Protein AF-A0A955BG80-F1 (afdb_monomer_lite)

Foldseek 3Di:
DVVVLVPADPLVNLLLLLLLLDDFAALQVSQVLSQQLLRADPVRHRDGCVVCVVVVVVCDVVQQWAFDPDDPGRTIHGHLQCSLVSPLVCVVVVSSVSSVCVVVVVDDDPPDLQPCQVVLLSVLSVCFSVVNVVSVVVSVVRHDHDDNCHQVHDPVVLLSGDLVSNQVNLLVLLVCCLPPVPPSPVVVLVCLLVSCVSRPDQDPSNLQSSLQSCLSVLPLVSLVSSCVPVPDDLLSVLSNCVSVVVNVSNLVSQVVQQVVVVVPDPDPDDDDPDPDGPDDHVSVVSNVVSVVVVVD

Secondary structure (DSSP, 8-state):
-HHHHTTS-HHHHHHHHHHHHSSPB-HHHHHHHHHHTT---TTSPPP-TTTSHHHHHHHHHTTSEEE---TTT--EEE-HHHHHHHHHHHHHTTHHHHHHHHHHHHS-----TTS-HHHHHHHHHHHHHTT-HHHHHHHHTT--------SS--HHHHTTS-HHHHHHHHHHHHHHHHHH--GGGHHHHHTHHHHHHH-SS--HHHHHHHHHHHHHTT-HHHHHHHHHHTT--HHHHHHHHHHTT-HHHHHHHHHHHHHHHHHSSS------S----S--HHHHHHHHHHHHHHT-

Radius of gyration: 24.53 Å; chains: 1; bounding box: 72×36×62 Å

Structure (mmCIF, N/CA/C/O backbone):
data_AF-A0A955BG80-F1
#
_entry.id   AF-A0A955BG80-F1
#
loop_
_atom_site.group_PDB
_atom_site.id
_atom_site.type_symbol
_atom_site.label_atom_id
_atom_site.label_alt_id
_atom_site.label_comp_id
_atom_site.label_asym_id
_atom_site.label_entity_id
_atom_site.label_seq_id
_atom_site.pdbx_PDB_ins_code
_atom_site.Cartn_x
_atom_site.Cartn_y
_atom_site.Cartn_z
_atom_site.occupancy
_atom_site.B_iso_or_equiv
_atom_site.auth_seq_id
_atom_site.auth_comp_id
_atom_site.auth_asym_id
_atom_site.auth_atom_id
_atom_site.pdbx_PDB_model_num
ATOM 1 N N . MET A 1 1 ? -10.653 -12.716 3.377 1.00 81.38 1 MET A N 1
ATOM 2 C CA . MET A 1 1 ? -10.670 -11.844 4.572 1.00 81.38 1 MET A CA 1
ATOM 3 C C . MET A 1 1 ? -11.560 -10.613 4.380 1.00 81.38 1 MET A C 1
ATOM 5 O O . MET A 1 1 ? -12.547 -10.510 5.091 1.00 81.38 1 MET A O 1
ATOM 9 N N . ILE A 1 2 ? -11.315 -9.744 3.386 1.00 82.00 2 ILE A N 1
ATOM 10 C CA . ILE A 1 2 ? -12.125 -8.524 3.136 1.00 82.00 2 ILE A CA 1
ATOM 11 C C . ILE A 1 2 ? -13.624 -8.825 3.009 1.00 82.00 2 ILE A C 1
ATOM 13 O O . ILE A 1 2 ? -14.423 -8.250 3.732 1.00 82.00 2 ILE A O 1
ATOM 17 N N . GLY A 1 3 ? -14.003 -9.792 2.168 1.00 85.25 3 GLY A N 1
ATOM 18 C CA . GLY A 1 3 ? -15.414 -10.153 1.995 1.00 85.25 3 GLY A CA 1
ATOM 19 C C . GLY A 1 3 ? -16.080 -10.777 3.232 1.00 85.25 3 GLY A C 1
ATOM 20 O O . GLY A 1 3 ? -17.300 -10.863 3.267 1.00 85.25 3 GLY A O 1
ATOM 21 N N . LEU A 1 4 ? -15.312 -11.226 4.235 1.00 89.62 4 LEU A N 1
ATOM 22 C CA . LEU A 1 4 ? -15.854 -11.631 5.541 1.00 89.62 4 LEU A CA 1
ATOM 23 C C . LEU A 1 4 ? -16.027 -10.404 6.440 1.00 89.62 4 LEU A C 1
ATOM 25 O O . LEU A 1 4 ? -17.086 -10.222 7.027 1.00 89.62 4 LEU A O 1
ATOM 29 N N . TYR A 1 5 ? -15.025 -9.524 6.466 1.00 92.06 5 TYR A N 1
ATOM 30 C CA . TYR A 1 5 ? -15.079 -8.242 7.165 1.00 92.06 5 TYR A CA 1
ATOM 31 C C . TYR A 1 5 ? -16.248 -7.353 6.689 1.00 92.06 5 TYR A C 1
ATOM 33 O O . TYR A 1 5 ? -16.975 -6.791 7.503 1.00 92.06 5 TYR A O 1
ATOM 41 N N . GLU A 1 6 ? -16.504 -7.280 5.382 1.00 90.06 6 GLU A N 1
ATOM 42 C CA . GLU A 1 6 ? -17.623 -6.515 4.808 1.00 90.06 6 GLU A CA 1
ATOM 43 C C . GLU A 1 6 ? -19.004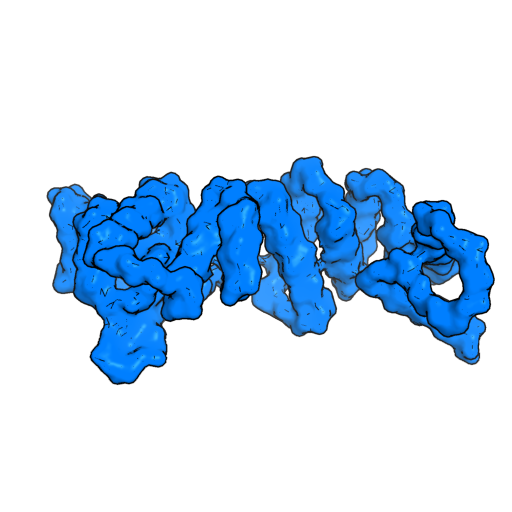 -7.111 5.124 1.00 90.06 6 GLU A C 1
ATOM 45 O O . GLU A 1 6 ? -20.011 -6.419 4.989 1.00 90.06 6 GLU A O 1
ATOM 50 N N . LYS A 1 7 ? -19.065 -8.377 5.554 1.00 93.50 7 LYS A N 1
ATOM 51 C CA . LYS A 1 7 ? -20.302 -9.046 5.989 1.00 93.50 7 LYS A CA 1
ATOM 52 C C . LYS A 1 7 ? -20.550 -8.932 7.490 1.00 93.50 7 LYS A C 1
ATOM 54 O O . LYS A 1 7 ? -21.612 -9.351 7.940 1.00 93.50 7 LYS A O 1
ATOM 59 N N . LEU A 1 8 ? -19.597 -8.395 8.254 1.00 94.25 8 LEU A N 1
ATOM 60 C CA . LEU A 1 8 ? -19.815 -8.125 9.669 1.00 94.25 8 LEU A CA 1
ATOM 61 C C . LEU A 1 8 ? -20.939 -7.112 9.849 1.00 94.25 8 LEU A C 1
ATOM 63 O O . LEU A 1 8 ? -21.092 -6.192 9.035 1.00 94.25 8 LEU A O 1
ATOM 67 N N . ASP A 1 9 ? -21.650 -7.273 10.961 1.00 93.81 9 ASP A N 1
ATOM 68 C CA . ASP A 1 9 ? -22.533 -6.255 11.511 1.00 93.81 9 ASP A CA 1
ATOM 69 C C . ASP A 1 9 ? -21.823 -4.880 11.552 1.00 93.81 9 ASP A C 1
ATOM 71 O O . ASP A 1 9 ? -20.618 -4.835 11.845 1.00 93.81 9 ASP A O 1
ATOM 75 N N . PRO A 1 10 ? -22.512 -3.764 11.236 1.00 94.69 10 PRO A N 1
ATOM 76 C CA . PRO A 1 10 ? -21.898 -2.439 11.198 1.00 94.69 10 PRO A CA 1
ATOM 77 C C . PRO A 1 10 ? -21.166 -2.054 12.486 1.00 94.69 10 PRO A C 1
ATOM 79 O O . PRO A 1 10 ? -20.043 -1.553 12.411 1.00 94.69 10 PRO A O 1
ATOM 82 N N . THR A 1 11 ? -21.738 -2.341 13.658 1.00 95.19 11 THR A N 1
ATOM 83 C CA . THR A 1 11 ? -21.114 -2.008 14.942 1.00 95.19 11 THR A CA 1
ATOM 84 C C . THR A 1 11 ? -19.852 -2.834 15.154 1.00 95.19 11 THR A C 1
ATOM 86 O O . THR A 1 11 ? -18.804 -2.287 15.502 1.00 95.19 11 THR A O 1
ATOM 89 N N . LEU A 1 12 ? -19.897 -4.143 14.888 1.00 96.06 12 LEU A N 1
ATOM 90 C CA . LEU A 1 12 ? -18.706 -4.989 15.008 1.00 96.06 12 LEU A CA 1
ATOM 91 C C . LEU A 1 12 ? -17.618 -4.586 14.002 1.00 96.06 12 LEU A C 1
ATOM 93 O O . LEU A 1 12 ? -16.429 -4.634 14.320 1.00 96.06 12 LEU A O 1
ATOM 97 N N . ARG A 1 13 ? -18.002 -4.134 12.807 1.00 96.75 13 ARG A N 1
ATOM 98 C CA . ARG A 1 13 ? -17.067 -3.597 11.813 1.00 96.75 13 ARG A CA 1
ATOM 99 C C . ARG A 1 13 ? -16.346 -2.356 12.331 1.00 96.75 13 ARG A C 1
ATOM 101 O O . ARG A 1 13 ? -15.126 -2.283 12.205 1.00 96.75 13 ARG A O 1
ATOM 108 N N . GLU A 1 14 ? -17.061 -1.417 12.946 1.00 97.44 14 GLU A N 1
ATOM 109 C CA . GLU A 1 14 ? -16.451 -0.245 13.588 1.00 97.44 14 GLU A CA 1
ATOM 110 C C . GLU A 1 14 ? -15.557 -0.639 14.774 1.00 97.44 14 GLU A C 1
ATOM 112 O O . GLU A 1 14 ? -14.484 -0.071 14.952 1.00 97.44 14 GLU A O 1
ATOM 117 N N . VAL A 1 15 ? -15.910 -1.672 15.543 1.00 97.25 15 VAL A N 1
ATOM 118 C CA . VAL A 1 15 ? -15.026 -2.211 16.596 1.00 97.25 15 VAL A CA 1
ATOM 119 C C . VAL A 1 15 ? -13.720 -2.767 16.008 1.00 97.25 15 VAL A C 1
ATOM 121 O O . VAL A 1 15 ? -12.644 -2.518 16.553 1.00 97.25 15 VAL A O 1
ATOM 124 N N . VAL A 1 16 ? -13.775 -3.476 14.875 1.00 97.12 16 VAL A N 1
ATOM 125 C CA . VAL A 1 16 ? -12.570 -3.938 14.156 1.00 97.12 16 VAL A CA 1
ATOM 126 C C . VAL A 1 16 ? -11.746 -2.754 13.638 1.00 97.12 16 VAL A C 1
ATOM 128 O O . VAL A 1 16 ? -10.519 -2.783 13.702 1.00 97.12 16 VAL A O 1
ATOM 131 N N . GLN A 1 17 ? -12.399 -1.689 13.170 1.00 97.31 17 GLN A N 1
ATOM 132 C CA . GLN A 1 17 ? -11.737 -0.442 12.778 1.00 97.31 17 GLN A CA 1
ATOM 133 C C . GLN A 1 17 ? -11.023 0.226 13.961 1.00 97.31 17 GLN A C 1
ATOM 135 O O . GLN A 1 17 ? -9.875 0.639 13.817 1.00 97.31 17 GLN A O 1
ATOM 140 N N . VAL A 1 18 ? -11.639 0.263 15.148 1.00 97.31 18 VAL A N 1
ATOM 141 C CA . VAL A 1 18 ? -10.987 0.737 16.383 1.00 97.31 18 VAL A CA 1
ATOM 142 C C . VAL A 1 18 ? -9.757 -0.117 16.700 1.00 97.31 18 VAL A C 1
ATOM 144 O O . VAL A 1 18 ? -8.688 0.437 16.951 1.00 97.31 18 VAL A O 1
ATOM 147 N N . ALA A 1 19 ? -9.868 -1.447 16.602 1.00 95.50 19 ALA A N 1
ATOM 148 C CA . ALA A 1 19 ? -8.751 -2.374 16.820 1.00 95.50 19 ALA A CA 1
ATOM 149 C C . ALA A 1 19 ? -7.611 -2.218 15.799 1.00 95.50 19 ALA A C 1
ATOM 151 O O . ALA A 1 19 ? -6.482 -2.617 16.073 1.00 95.50 19 ALA A O 1
ATOM 152 N N . ALA A 1 20 ? -7.892 -1.674 14.612 1.00 94.00 20 ALA A N 1
ATOM 153 C CA . ALA A 1 20 ? -6.878 -1.376 13.606 1.00 94.00 20 ALA A CA 1
ATOM 154 C C . ALA A 1 20 ? -6.113 -0.072 13.891 1.00 94.00 20 ALA A C 1
ATOM 156 O O . ALA A 1 20 ? -4.987 0.087 13.419 1.00 94.00 20 ALA A O 1
ATOM 157 N N . VAL A 1 21 ? -6.719 0.851 14.647 1.00 94.00 21 VAL A N 1
ATOM 158 C CA . VAL A 1 21 ? -6.156 2.168 14.991 1.00 94.00 21 VAL A CA 1
ATOM 159 C C . VAL A 1 21 ? -5.419 2.146 16.334 1.00 94.00 21 VAL A C 1
ATOM 161 O O . VAL A 1 21 ? -4.449 2.883 16.507 1.00 94.00 21 VAL A O 1
ATOM 164 N N . SER A 1 22 ? -5.874 1.344 17.298 1.00 90.75 22 SER A N 1
ATOM 165 C CA . SER A 1 22 ? -5.296 1.288 18.644 1.00 90.75 22 SER A CA 1
ATOM 166 C C . SER A 1 22 ? -4.127 0.306 18.768 1.00 90.75 22 SER A C 1
ATOM 168 O O . SER A 1 22 ? -3.960 -0.595 17.949 1.00 90.75 22 SER A O 1
ATOM 170 N N . ASP A 1 23 ? -3.381 0.420 19.872 1.00 87.44 23 ASP A N 1
ATOM 171 C CA . ASP A 1 23 ? -2.536 -0.674 20.367 1.00 87.44 23 ASP A CA 1
ATOM 172 C C . ASP A 1 23 ? -3.400 -1.934 20.605 1.00 87.44 23 ASP A C 1
ATOM 174 O O . ASP A 1 23 ? -4.620 -1.816 20.775 1.00 87.44 23 ASP A O 1
ATOM 178 N N . PRO A 1 24 ? -2.810 -3.140 20.685 1.00 89.44 24 PRO A N 1
ATOM 179 C CA . PRO A 1 24 ? -3.555 -4.337 21.060 1.00 89.44 24 PRO A CA 1
ATOM 180 C C . PRO A 1 24 ? -4.213 -4.198 22.442 1.00 89.44 24 PRO A C 1
ATOM 182 O O . PRO A 1 24 ? -3.540 -3.922 23.441 1.00 89.44 24 PRO A O 1
ATOM 185 N N . LEU A 1 25 ? -5.523 -4.443 22.523 1.00 89.44 25 LEU A N 1
ATOM 186 C CA . LEU A 1 25 ? -6.335 -4.236 23.730 1.00 89.44 25 LEU A CA 1
ATOM 187 C C . LEU A 1 25 ? -7.045 -5.513 24.170 1.00 89.44 25 LEU A C 1
ATOM 189 O O . LEU A 1 25 ? -7.368 -6.378 23.362 1.00 89.44 25 LEU A O 1
ATOM 193 N N . SER A 1 26 ? -7.359 -5.631 25.462 1.00 90.94 26 SER A N 1
ATOM 194 C CA . SER A 1 26 ? -8.267 -6.691 25.909 1.00 90.94 26 SER A CA 1
ATOM 195 C C . SER A 1 26 ? -9.639 -6.534 25.237 1.00 90.94 26 SER A C 1
ATOM 197 O O . SER A 1 26 ? -10.045 -5.422 24.895 1.00 90.94 26 SER A O 1
ATOM 199 N N . ARG A 1 27 ? -10.405 -7.627 25.104 1.00 91.44 27 ARG A N 1
ATOM 200 C CA . ARG A 1 27 ? -11.766 -7.588 24.526 1.00 91.44 27 ARG A CA 1
ATOM 201 C C . ARG A 1 27 ? -12.644 -6.501 25.158 1.00 91.44 27 ARG A C 1
ATOM 203 O O . ARG A 1 27 ? -13.376 -5.799 24.471 1.00 91.44 27 ARG A O 1
ATOM 210 N N . ARG A 1 28 ? -12.554 -6.348 26.482 1.00 91.44 28 ARG A N 1
ATOM 211 C CA . ARG A 1 28 ? -13.332 -5.361 27.238 1.00 91.44 28 ARG A CA 1
ATOM 212 C C . ARG A 1 28 ? -12.867 -3.933 26.961 1.00 91.44 28 ARG A C 1
ATOM 214 O O . ARG A 1 28 ? -13.710 -3.057 26.789 1.00 91.44 28 ARG A O 1
ATOM 221 N N . ASP A 1 29 ? -11.557 -3.706 26.936 1.00 92.25 29 ASP A N 1
ATOM 222 C CA . ASP A 1 29 ? -10.997 -2.369 26.723 1.00 92.25 29 ASP A CA 1
ATOM 223 C C . ASP A 1 29 ? -11.200 -1.896 25.284 1.00 92.25 29 ASP A C 1
ATOM 225 O O . ASP A 1 29 ? -11.468 -0.719 25.072 1.00 92.25 29 ASP A O 1
ATOM 229 N N . LEU A 1 30 ? -11.171 -2.814 24.313 1.00 94.12 30 LEU A N 1
ATOM 230 C CA . LEU A 1 30 ? -11.479 -2.519 22.917 1.00 94.12 30 LEU A CA 1
ATOM 231 C C . LEU A 1 30 ? -12.908 -1.976 22.757 1.00 94.12 30 LEU A C 1
ATOM 233 O O . LEU A 1 30 ? -13.109 -0.917 22.170 1.00 94.12 30 LEU A O 1
ATOM 237 N N . PHE A 1 31 ? -13.899 -2.661 23.331 1.00 95.62 31 PHE A N 1
ATOM 238 C CA . PHE A 1 31 ? -15.297 -2.213 23.288 1.00 95.62 31 PHE A CA 1
ATOM 239 C C . PHE A 1 31 ? -15.520 -0.915 24.065 1.00 95.62 31 PHE A C 1
ATOM 241 O O . PHE A 1 31 ? -16.284 -0.051 23.636 1.00 95.62 31 PHE A O 1
ATOM 248 N N . LYS A 1 32 ? -14.829 -0.756 25.200 1.00 94.81 32 LYS A N 1
ATOM 249 C CA . LYS A 1 32 ? -14.858 0.490 25.964 1.00 94.81 32 LYS A CA 1
ATOM 250 C C . LYS A 1 32 ? -14.337 1.658 25.120 1.00 94.81 32 LYS A C 1
ATOM 252 O O . LYS A 1 32 ? -15.034 2.662 25.015 1.00 94.81 32 LYS A O 1
ATOM 257 N N . LEU A 1 33 ? -13.169 1.501 24.494 1.00 95.00 33 LEU A N 1
ATOM 258 C CA . LEU A 1 33 ? -12.574 2.516 23.625 1.00 95.00 33 LEU A CA 1
ATOM 259 C C . LEU A 1 33 ? -13.473 2.821 22.422 1.00 95.00 33 LEU A C 1
ATOM 261 O O . LEU A 1 33 ? -13.661 3.986 22.090 1.00 95.00 33 LEU A O 1
ATOM 265 N N . ALA A 1 34 ? -14.084 1.802 21.811 1.00 96.62 34 ALA A N 1
ATOM 266 C CA . ALA A 1 34 ? -15.036 1.993 20.719 1.00 96.62 34 ALA A CA 1
ATOM 267 C C . ALA A 1 34 ? -16.214 2.887 21.146 1.00 96.62 34 ALA A C 1
ATOM 269 O O . ALA A 1 34 ? -16.513 3.881 20.484 1.00 96.62 34 ALA A O 1
ATOM 270 N N . GLY A 1 35 ? -16.829 2.602 22.298 1.00 96.31 35 GLY A N 1
ATOM 271 C CA . GLY A 1 35 ? -17.914 3.424 22.841 1.00 96.31 35 GLY A CA 1
ATOM 272 C C . GLY A 1 35 ? -17.480 4.820 23.316 1.00 96.31 35 GLY A C 1
ATOM 273 O O . GLY A 1 35 ? -18.309 5.727 23.386 1.00 96.31 35 GLY A O 1
ATOM 274 N N . GLU A 1 36 ? -16.208 5.021 23.667 1.00 95.25 36 GLU A N 1
ATOM 275 C CA . GLU A 1 36 ? -15.624 6.344 23.954 1.00 95.25 36 GLU A CA 1
ATOM 276 C C . GLU A 1 36 ? -15.346 7.136 22.665 1.00 95.25 36 GLU A C 1
ATOM 278 O O . GLU A 1 36 ? -15.519 8.351 22.647 1.00 95.25 36 GLU A O 1
ATOM 283 N N . ALA A 1 37 ? -15.012 6.453 21.568 1.00 95.25 37 ALA A N 1
ATOM 284 C CA . ALA A 1 37 ? -14.816 7.035 20.239 1.00 95.25 37 ALA A CA 1
ATOM 285 C C . ALA A 1 37 ? -16.129 7.273 19.457 1.00 95.25 37 ALA A C 1
ATOM 287 O O . ALA A 1 37 ? -16.095 7.708 18.302 1.00 95.25 37 ALA A O 1
ATOM 288 N N . GLY A 1 38 ? -17.285 7.009 20.075 1.00 94.88 38 GLY A N 1
ATOM 289 C CA . GLY A 1 38 ? -18.610 7.287 19.513 1.00 94.88 38 GLY A CA 1
ATOM 290 C C . GLY A 1 38 ? -19.230 6.158 18.685 1.00 94.88 38 GLY A C 1
ATOM 291 O O . GLY A 1 38 ? -20.273 6.381 18.075 1.00 94.88 38 GLY A O 1
ATOM 292 N N . VAL A 1 39 ? -18.636 4.959 18.671 1.00 96.25 39 VAL A N 1
ATOM 293 C CA . VAL A 1 39 ? -19.276 3.768 18.085 1.00 96.25 39 VAL A CA 1
ATOM 294 C C . VAL A 1 39 ? -20.555 3.464 18.861 1.00 96.25 39 VAL A C 1
ATOM 296 O O . VAL A 1 39 ? -20.555 3.476 20.097 1.00 96.25 39 VAL A O 1
ATOM 299 N N . SER A 1 40 ? -21.638 3.197 18.134 1.00 93.69 40 SER A N 1
ATOM 300 C CA . SER A 1 40 ? -22.974 2.967 18.692 1.00 93.69 40 SER A CA 1
ATOM 301 C C . SER A 1 40 ? -23.641 1.763 18.021 1.00 93.69 40 SER A C 1
ATOM 303 O O . SER A 1 40 ? -23.365 1.457 16.861 1.00 93.69 40 SER A O 1
ATOM 305 N N . GLN A 1 41 ? -24.506 1.073 18.758 1.00 90.88 41 GLN A N 1
ATOM 306 C CA . GLN A 1 41 ? -25.421 0.060 18.228 1.00 90.88 41 GLN A CA 1
ATOM 307 C C . GLN A 1 41 ? -26.616 0.729 17.523 1.00 90.88 41 GLN A C 1
ATOM 309 O O . GLN A 1 41 ? -26.814 1.941 17.648 1.00 90.88 41 GLN A O 1
ATOM 314 N N . GLU A 1 42 ? -27.422 -0.042 16.782 1.00 86.50 42 GLU A N 1
ATOM 315 C CA . GLU A 1 42 ? -28.612 0.479 16.078 1.00 86.50 42 GLU A CA 1
ATOM 316 C C . GLU A 1 42 ? -29.618 1.166 17.019 1.00 86.50 42 GLU A C 1
ATOM 318 O O . GLU A 1 42 ? -30.314 2.100 16.624 1.00 86.50 42 GLU A O 1
ATOM 323 N N . ASP A 1 43 ? -29.668 0.738 18.280 1.00 86.38 43 ASP A N 1
ATOM 324 C CA . ASP A 1 43 ? -30.501 1.319 19.336 1.00 86.38 43 ASP A CA 1
ATOM 325 C C . ASP A 1 43 ? -29.887 2.575 19.994 1.00 86.38 43 ASP A C 1
ATOM 327 O O . ASP A 1 43 ? -30.467 3.147 20.920 1.00 86.38 43 ASP A O 1
ATOM 331 N N . GLY A 1 44 ? -28.720 3.021 19.520 1.00 88.06 44 GLY A N 1
ATOM 332 C CA . GLY A 1 44 ? -27.980 4.169 20.040 1.00 88.06 44 GLY A CA 1
ATOM 333 C C . GLY A 1 44 ? -27.198 3.890 21.326 1.00 88.06 44 GLY A C 1
ATOM 334 O O . GLY A 1 44 ? -26.590 4.811 21.879 1.00 88.06 44 GLY A O 1
ATOM 335 N N . LEU A 1 45 ? -27.191 2.651 21.829 1.00 90.69 45 LEU A N 1
ATOM 336 C CA . LEU A 1 45 ? -26.400 2.282 22.998 1.00 90.69 45 LEU A CA 1
ATOM 337 C C . LEU A 1 45 ? -24.927 2.084 22.637 1.00 90.69 45 LEU A C 1
ATOM 339 O O . LEU A 1 45 ? -24.552 1.778 21.505 1.00 90.69 45 LEU A O 1
ATOM 343 N N . LYS A 1 46 ? -24.060 2.247 23.640 1.00 91.88 46 LYS A N 1
ATOM 344 C CA . LYS A 1 46 ? -22.636 1.934 23.490 1.00 91.88 46 LYS A CA 1
ATOM 345 C C . LYS A 1 46 ? -22.449 0.426 23.315 1.00 91.88 46 LYS A C 1
ATOM 347 O O . LYS A 1 46 ? -23.059 -0.330 24.078 1.00 91.88 46 LYS A O 1
ATOM 352 N N . PRO A 1 47 ? -21.547 -0.011 22.421 1.00 92.81 47 PRO A N 1
ATOM 353 C CA . PRO A 1 47 ? -21.268 -1.423 22.229 1.00 92.81 47 PRO A CA 1
ATOM 354 C C . PRO A 1 47 ? -20.728 -2.036 23.524 1.00 92.81 47 PRO A C 1
ATOM 356 O O . PRO A 1 47 ? -19.914 -1.439 24.238 1.00 92.81 47 PRO A O 1
ATOM 359 N N . GLN A 1 48 ? -21.168 -3.254 23.834 1.00 91.50 48 GLN A N 1
ATOM 360 C CA . GLN A 1 48 ? -20.712 -3.991 25.007 1.00 91.50 48 GLN A CA 1
ATOM 361 C C . GLN A 1 48 ? -20.292 -5.393 24.604 1.00 91.50 48 GLN A C 1
ATOM 363 O O . GLN A 1 48 ? -21.110 -6.177 24.141 1.00 91.50 48 GLN A O 1
ATOM 368 N N . TYR A 1 49 ? -19.052 -5.766 24.933 1.00 90.19 49 TYR A N 1
ATOM 369 C CA . TYR A 1 49 ? -18.521 -7.097 24.626 1.00 90.19 49 TYR A CA 1
ATOM 370 C C . TYR A 1 49 ? -19.442 -8.247 25.075 1.00 90.19 49 TYR A C 1
ATOM 372 O O . TYR A 1 49 ? -19.510 -9.280 24.423 1.00 90.19 49 TYR A O 1
ATOM 380 N N . LYS A 1 50 ? -20.172 -8.082 26.188 1.00 90.56 50 LYS A N 1
ATOM 381 C CA . LYS A 1 50 ? -21.102 -9.106 26.682 1.00 90.56 50 LYS A CA 1
ATOM 382 C C . LYS A 1 50 ? -22.233 -9.407 25.688 1.00 90.56 50 LYS A C 1
ATOM 384 O O . LYS A 1 50 ? -22.663 -10.554 25.629 1.00 90.56 50 LYS A O 1
ATOM 389 N N . ASN A 1 51 ? -22.695 -8.401 24.950 1.00 88.44 51 ASN A N 1
ATOM 390 C CA . ASN A 1 51 ? -23.785 -8.524 23.985 1.00 88.44 51 ASN A CA 1
ATOM 391 C C . ASN A 1 51 ? -23.274 -9.056 22.639 1.00 88.44 51 ASN A C 1
ATOM 393 O O . ASN A 1 51 ? -23.974 -9.814 21.982 1.00 88.44 51 ASN A O 1
ATOM 397 N N . ASP A 1 52 ? -22.032 -8.723 22.283 1.00 89.44 52 ASP A N 1
ATOM 398 C CA . ASP A 1 52 ? -21.425 -9.058 20.989 1.00 89.44 52 ASP A CA 1
ATOM 399 C C . ASP A 1 52 ? -20.451 -10.249 21.058 1.00 89.44 52 ASP A C 1
ATOM 401 O O . ASP A 1 52 ? -19.681 -10.486 20.128 1.00 89.44 52 ASP A O 1
ATOM 405 N N . ARG A 1 53 ? -20.449 -11.001 22.167 1.00 91.81 53 ARG A N 1
ATOM 406 C CA . ARG A 1 53 ? -19.446 -12.041 22.450 1.00 91.81 53 ARG A CA 1
ATOM 407 C C . ARG A 1 53 ? -19.325 -13.065 21.325 1.00 91.81 53 ARG A C 1
ATOM 409 O O . ARG A 1 53 ? -18.217 -13.304 20.856 1.00 91.81 53 ARG A O 1
ATOM 416 N N . ASP A 1 54 ? -20.444 -13.646 20.904 1.00 93.06 54 ASP A N 1
ATOM 417 C CA . ASP A 1 54 ? -20.448 -14.715 19.901 1.00 93.06 54 ASP A CA 1
ATOM 418 C C . ASP A 1 54 ? -19.965 -14.194 18.540 1.00 93.06 54 ASP A C 1
ATOM 420 O O . ASP A 1 54 ? -19.235 -14.876 17.825 1.00 93.06 54 ASP A O 1
ATOM 424 N N . ALA A 1 55 ? -20.300 -12.943 18.209 1.00 92.31 55 ALA A N 1
ATOM 425 C CA . ALA A 1 55 ? -19.857 -12.298 16.980 1.00 92.31 55 ALA A CA 1
ATOM 426 C C . ALA A 1 55 ? -18.351 -11.968 17.014 1.00 92.31 55 ALA A C 1
ATOM 428 O O . ALA A 1 55 ? -17.658 -12.122 16.008 1.00 92.31 55 ALA A O 1
ATOM 429 N N . VAL A 1 56 ? -17.819 -11.573 18.176 1.00 93.31 56 VAL A N 1
ATOM 430 C CA . VAL A 1 56 ? -16.375 -11.372 18.384 1.00 93.31 56 VAL A CA 1
ATOM 431 C C . VAL A 1 56 ? -15.618 -12.692 18.295 1.00 93.31 56 VAL A C 1
ATOM 433 O O . VAL A 1 56 ? -14.588 -12.747 17.629 1.00 93.31 56 VAL A O 1
ATOM 436 N N . ASP A 1 57 ? -16.114 -13.752 18.932 1.00 92.81 57 ASP A N 1
ATOM 437 C CA . ASP A 1 57 ? -15.480 -15.070 18.869 1.00 92.81 57 ASP A CA 1
ATOM 438 C C . ASP A 1 57 ? -15.499 -15.606 17.418 1.00 92.81 57 ASP A C 1
ATOM 440 O O . ASP A 1 57 ? -14.463 -16.052 16.926 1.00 92.81 57 ASP A O 1
ATOM 444 N N . ALA A 1 58 ? -16.583 -15.400 16.658 1.00 93.50 58 ALA A N 1
ATOM 445 C CA . ALA A 1 58 ? -16.627 -15.697 15.220 1.00 93.50 58 ALA A CA 1
ATOM 446 C C . ALA A 1 58 ? -15.650 -14.841 14.382 1.00 93.50 58 ALA A C 1
ATOM 448 O O . ALA A 1 58 ? -15.044 -15.326 13.419 1.00 93.50 58 ALA A O 1
ATOM 449 N N . ALA A 1 59 ? -15.454 -13.564 14.729 1.00 94.62 59 ALA A N 1
ATOM 450 C CA . ALA A 1 59 ? -14.460 -12.702 14.082 1.00 94.62 59 ALA A CA 1
ATOM 451 C C . ALA A 1 59 ? -13.018 -13.168 14.363 1.00 94.62 59 ALA A C 1
ATOM 453 O O . ALA A 1 59 ? -12.151 -13.048 13.497 1.00 94.62 59 ALA A O 1
ATOM 454 N N . ILE A 1 60 ? -12.759 -13.736 15.544 1.00 93.81 60 ILE A N 1
ATOM 455 C CA . ILE A 1 60 ? -11.468 -14.349 15.882 1.00 93.81 60 ILE A CA 1
ATOM 456 C C . ILE A 1 60 ? -11.271 -15.649 15.094 1.00 93.81 60 ILE A C 1
ATOM 458 O O . ILE A 1 60 ? -10.240 -15.831 14.452 1.00 93.81 60 ILE A O 1
ATOM 462 N N . GLU A 1 61 ? -12.269 -16.535 15.084 1.00 92.81 61 GLU A N 1
ATOM 463 C CA . GLU A 1 61 ? -12.210 -17.815 14.361 1.00 92.81 61 GLU A CA 1
ATOM 464 C C . GLU A 1 61 ? -12.026 -17.634 12.848 1.00 92.81 61 GLU A C 1
ATOM 466 O O . GLU A 1 61 ? -11.342 -18.422 12.197 1.00 92.81 61 GLU A O 1
ATOM 471 N N . SER A 1 62 ? -12.595 -16.567 12.284 1.00 92.06 62 SER A N 1
ATOM 472 C CA . SER A 1 62 ? -12.441 -16.209 10.869 1.00 92.06 62 SER A CA 1
ATOM 473 C C . SER A 1 62 ? -11.152 -15.442 10.543 1.00 92.06 62 SER A C 1
ATOM 475 O O . SER A 1 62 ? -10.927 -15.104 9.376 1.00 92.06 62 SER A O 1
ATOM 477 N N . GLY A 1 63 ? -10.305 -15.167 11.541 1.00 91.75 63 GLY A N 1
ATOM 478 C CA . GLY A 1 63 ? -9.032 -14.464 11.370 1.00 91.75 63 GLY A CA 1
ATOM 479 C C . GLY A 1 63 ? -9.182 -12.984 11.016 1.00 91.75 63 GLY A C 1
ATOM 480 O O . GLY A 1 63 ? -8.324 -12.428 10.341 1.00 91.75 63 GLY A O 1
ATOM 481 N N . ILE A 1 64 ? -10.285 -12.341 11.406 1.00 94.75 64 ILE A N 1
ATOM 482 C CA . ILE A 1 64 ? -10.471 -10.883 11.290 1.00 94.75 64 ILE A CA 1
ATOM 483 C C . ILE A 1 64 ? -9.803 -10.179 12.476 1.00 94.75 64 ILE A C 1
ATOM 485 O O . ILE A 1 64 ? -9.178 -9.128 12.311 1.00 94.75 64 ILE A O 1
ATOM 489 N N . LEU A 1 65 ? -9.935 -10.766 13.666 1.00 94.44 65 LEU A N 1
ATOM 490 C CA . LEU A 1 65 ? -9.253 -10.355 14.888 1.00 94.44 65 LEU A CA 1
ATOM 491 C C . LEU A 1 65 ? -8.270 -11.446 15.305 1.00 94.44 65 LEU A C 1
ATOM 493 O O . LEU A 1 65 ? -8.562 -12.633 15.193 1.00 94.44 65 LEU A O 1
ATOM 497 N N . GLU A 1 66 ? -7.119 -11.045 15.825 1.00 93.06 66 GLU A N 1
ATOM 498 C CA . GLU A 1 66 ? -6.060 -11.965 16.229 1.00 93.06 66 GLU A CA 1
ATOM 499 C C . GLU A 1 66 ? -5.587 -11.657 17.644 1.00 93.06 66 GLU A C 1
ATOM 501 O O . GLU A 1 66 ? -5.521 -10.499 18.066 1.00 93.06 66 GLU A O 1
ATOM 506 N N . PHE A 1 67 ? -5.220 -12.708 18.374 1.00 89.94 67 PHE A N 1
ATOM 507 C CA . PHE A 1 67 ? -4.540 -12.561 19.650 1.00 89.94 67 PHE A CA 1
ATOM 508 C C . PHE A 1 67 ? -3.066 -12.248 19.431 1.00 89.94 67 PHE A C 1
ATOM 510 O O . PHE A 1 67 ? -2.357 -12.987 18.749 1.00 89.94 67 PHE A O 1
ATOM 517 N N . VAL A 1 68 ? -2.570 -11.205 20.091 1.00 84.62 68 VAL A N 1
ATOM 518 C CA . VAL A 1 68 ? -1.127 -10.970 20.169 1.00 84.62 68 VAL A CA 1
ATOM 519 C C . VAL A 1 68 ? -0.547 -11.906 21.218 1.00 84.62 68 VAL A C 1
ATOM 521 O O . VAL A 1 68 ? -1.045 -11.969 22.345 1.00 84.62 68 VAL A O 1
ATOM 524 N N . ALA A 1 69 ? 0.516 -12.625 20.855 1.00 65.81 69 ALA A N 1
ATOM 525 C CA . ALA A 1 69 ? 1.230 -13.536 21.742 1.00 65.81 69 ALA A CA 1
ATOM 526 C C . ALA A 1 69 ? 1.896 -12.764 22.900 1.00 65.81 69 ALA A C 1
ATOM 528 O O . ALA A 1 69 ? 3.080 -12.435 22.859 1.00 65.81 69 ALA A O 1
ATOM 529 N N . LYS A 1 70 ? 1.122 -12.446 23.943 1.00 60.78 70 LYS A N 1
ATOM 530 C CA . LYS A 1 70 ? 1.595 -11.866 25.205 1.00 60.78 70 LYS A CA 1
ATOM 531 C C . LYS A 1 70 ? 1.109 -12.723 26.385 1.00 60.78 70 LYS A C 1
ATOM 533 O O . LYS A 1 70 ? -0.037 -13.167 26.361 1.00 60.78 70 LYS A O 1
ATOM 538 N N . PRO A 1 71 ? 1.926 -12.920 27.440 1.00 46.84 71 PRO A N 1
ATOM 539 C CA . PRO A 1 71 ? 1.708 -13.995 28.415 1.00 46.84 71 PRO A CA 1
ATOM 540 C C . PRO A 1 71 ? 0.401 -13.938 29.222 1.00 46.84 71 PRO A C 1
ATOM 542 O O . PRO A 1 71 ? -0.076 -14.988 29.631 1.00 46.84 71 PRO A O 1
ATOM 545 N N . ASN A 1 72 ? -0.189 -12.757 29.468 1.00 51.25 72 ASN A N 1
ATOM 546 C CA . ASN A 1 72 ? -1.144 -12.606 30.583 1.00 51.25 72 ASN A CA 1
ATOM 547 C C . ASN A 1 72 ? -2.472 -11.885 30.269 1.00 51.25 72 ASN A C 1
ATOM 549 O O . ASN A 1 72 ? -3.229 -11.615 31.197 1.00 51.25 72 ASN A O 1
ATOM 553 N N . ALA A 1 73 ? -2.782 -11.545 29.012 1.00 59.25 73 ALA A N 1
ATOM 554 C CA . ALA A 1 73 ? -4.006 -10.776 28.721 1.00 59.25 73 ALA A CA 1
ATOM 555 C C . ALA A 1 73 ? -4.697 -11.080 27.384 1.00 59.25 73 ALA A C 1
ATOM 557 O O . ALA A 1 73 ? -5.766 -10.520 27.146 1.00 59.25 73 ALA A O 1
ATOM 558 N N . SER A 1 74 ? -4.099 -11.923 26.529 1.00 76.62 74 SER A N 1
ATOM 559 C CA . SER A 1 74 ? -4.556 -12.209 25.158 1.00 76.62 74 SER A CA 1
ATOM 560 C C . SER A 1 74 ? -5.191 -10.980 24.482 1.00 76.62 74 SER A C 1
ATOM 562 O O . SER A 1 74 ? -6.389 -10.993 24.183 1.00 76.62 74 SER A O 1
ATOM 564 N N . PRO A 1 75 ? -4.442 -9.870 24.334 1.00 88.19 75 PRO A N 1
ATOM 565 C CA . PRO A 1 75 ? -4.983 -8.675 23.711 1.00 88.19 75 PRO A CA 1
ATOM 566 C C . PRO A 1 75 ? -5.285 -8.955 22.238 1.00 88.19 75 PRO A C 1
ATOM 568 O O . PRO A 1 75 ? -4.564 -9.703 21.575 1.00 88.19 75 PRO A O 1
ATOM 571 N N . LEU A 1 76 ? -6.369 -8.362 21.759 1.00 91.31 76 LEU A N 1
ATOM 572 C CA . LEU A 1 76 ? -6.820 -8.422 20.384 1.00 91.31 76 LEU A CA 1
ATOM 573 C C . LEU A 1 76 ? -6.255 -7.261 19.579 1.00 91.31 76 LEU A C 1
ATOM 575 O O . L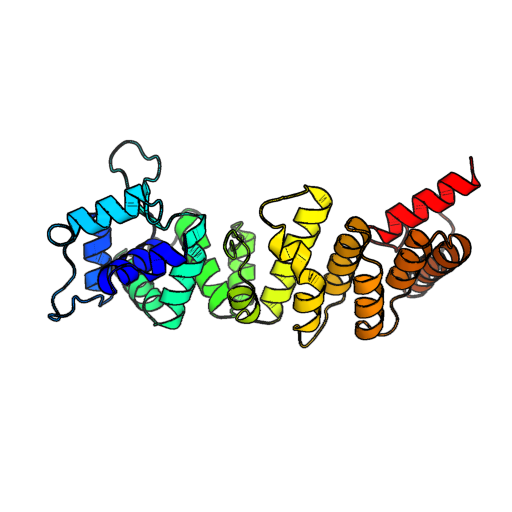EU A 1 76 ? -6.159 -6.134 20.065 1.00 91.31 76 LEU A O 1
ATOM 579 N N . GLN A 1 77 ? -5.972 -7.553 18.320 1.00 91.75 77 GLN A N 1
ATOM 580 C CA . GLN A 1 77 ? -5.719 -6.579 17.270 1.00 91.75 77 GLN A CA 1
ATOM 581 C C . GLN A 1 77 ? -6.485 -6.984 16.008 1.00 91.75 77 GLN A C 1
ATOM 583 O O . GLN A 1 77 ? -6.884 -8.144 15.864 1.00 91.75 77 GLN A O 1
ATOM 588 N N . ALA A 1 78 ? -6.673 -6.044 15.082 1.00 92.94 78 ALA A N 1
ATOM 589 C CA . ALA A 1 78 ? -7.058 -6.410 13.722 1.00 92.94 78 ALA A CA 1
ATOM 590 C C . ALA A 1 78 ? -5.964 -7.291 13.100 1.00 92.94 78 ALA A C 1
ATOM 592 O O . ALA A 1 78 ? -4.775 -7.019 13.283 1.00 92.94 78 ALA A O 1
ATOM 593 N N . ALA A 1 79 ? -6.364 -8.333 12.370 1.00 90.88 79 ALA A N 1
ATOM 594 C CA . ALA A 1 79 ? -5.424 -9.209 11.683 1.00 90.88 79 ALA A CA 1
ATOM 595 C C . ALA A 1 79 ? -4.471 -8.400 10.798 1.00 90.88 79 ALA A C 1
ATOM 597 O O . ALA A 1 79 ? -4.896 -7.449 10.137 1.00 90.88 79 ALA A O 1
ATOM 598 N N . VAL A 1 80 ? -3.193 -8.788 10.748 1.00 84.31 80 VAL A N 1
ATOM 599 C CA . VAL A 1 80 ? -2.147 -8.019 10.039 1.00 84.31 80 VAL A CA 1
ATOM 600 C C . VAL A 1 80 ? -2.531 -7.752 8.580 1.00 84.31 80 VAL A C 1
ATOM 602 O O . VAL A 1 80 ? -2.330 -6.653 8.070 1.00 84.31 80 VAL A O 1
ATOM 605 N N . LEU A 1 81 ? -3.153 -8.735 7.923 1.00 82.69 81 LEU A N 1
ATOM 606 C CA . LEU A 1 81 ? -3.597 -8.624 6.532 1.00 82.69 81 LEU A CA 1
ATOM 607 C C . LEU A 1 81 ? -4.824 -7.726 6.337 1.00 82.69 81 LEU A C 1
ATOM 609 O O . LEU A 1 81 ? -5.101 -7.357 5.204 1.00 82.69 81 LEU A O 1
ATOM 613 N N . LEU A 1 82 ? -5.562 -7.385 7.396 1.00 87.69 82 LEU A N 1
ATOM 614 C CA . LEU A 1 82 ? -6.752 -6.527 7.360 1.00 87.69 82 LEU A CA 1
ATOM 615 C C . LEU A 1 82 ? -6.496 -5.131 7.944 1.00 87.69 82 LEU A C 1
ATOM 617 O O . LEU A 1 82 ? -7.219 -4.193 7.601 1.00 87.69 82 LEU A O 1
ATOM 621 N N . GLN A 1 83 ? -5.491 -4.993 8.812 1.00 88.50 83 GLN A N 1
ATOM 622 C CA . GLN A 1 83 ? -5.261 -3.815 9.648 1.00 88.50 83 GLN A CA 1
ATOM 623 C C . GLN A 1 83 ? -5.282 -2.512 8.845 1.00 88.50 83 GLN A C 1
ATOM 625 O O . GLN A 1 83 ? -6.045 -1.609 9.170 1.00 88.50 83 GLN A O 1
ATOM 630 N N . ASP A 1 84 ? -4.525 -2.421 7.753 1.00 86.69 84 ASP A N 1
ATOM 631 C CA . ASP A 1 84 ? -4.441 -1.175 6.984 1.00 86.69 84 ASP A CA 1
ATOM 632 C C . ASP A 1 84 ? -5.732 -0.852 6.215 1.00 86.69 84 ASP A C 1
ATOM 634 O O . ASP A 1 84 ? -6.081 0.319 6.054 1.00 86.69 84 ASP A O 1
ATOM 638 N N . PHE A 1 85 ? -6.490 -1.864 5.784 1.00 87.44 85 PHE A N 1
ATOM 639 C CA . PHE A 1 85 ? -7.787 -1.644 5.141 1.00 87.44 85 PHE A CA 1
ATOM 640 C C . PHE A 1 85 ? -8.840 -1.155 6.132 1.00 87.44 85 PHE A C 1
ATOM 642 O O . PHE A 1 85 ? -9.546 -0.186 5.848 1.00 87.44 85 PHE A O 1
ATOM 649 N N . ALA A 1 86 ? -8.922 -1.792 7.302 1.00 92.25 86 ALA A N 1
ATOM 650 C CA . ALA A 1 86 ? -9.807 -1.359 8.375 1.00 92.25 86 ALA A CA 1
ATOM 651 C C . ALA A 1 86 ? -9.412 0.039 8.881 1.00 92.25 86 ALA A C 1
ATOM 653 O O . ALA A 1 86 ? -10.282 0.898 9.009 1.00 92.25 86 ALA A O 1
ATOM 654 N N . PHE A 1 87 ? -8.114 0.316 9.052 1.00 92.38 87 PHE A N 1
ATOM 655 C CA . PHE A 1 87 ? -7.612 1.645 9.410 1.00 92.38 87 PHE A CA 1
ATOM 656 C C . PHE A 1 87 ? -8.065 2.702 8.403 1.00 92.38 87 PHE A C 1
ATOM 658 O O . PHE A 1 87 ? -8.594 3.737 8.790 1.00 92.38 87 PHE A O 1
ATOM 665 N N . ARG A 1 88 ? -7.910 2.448 7.099 1.00 89.38 88 ARG A N 1
ATOM 666 C CA . ARG A 1 88 ? -8.324 3.403 6.064 1.00 89.38 88 ARG A CA 1
ATOM 667 C C . ARG A 1 88 ? -9.823 3.696 6.111 1.00 89.38 88 ARG A C 1
ATOM 669 O O . ARG A 1 88 ? -10.219 4.839 5.907 1.00 89.38 88 ARG A O 1
ATOM 676 N N . GLN A 1 89 ? -10.660 2.688 6.352 1.00 92.00 89 GLN A N 1
ATOM 677 C CA . GLN A 1 89 ? -12.100 2.912 6.521 1.00 92.00 89 GLN A CA 1
ATOM 678 C C . GLN A 1 89 ? -12.406 3.723 7.787 1.00 92.00 89 GLN A C 1
ATOM 680 O O . GLN A 1 89 ? -13.248 4.622 7.748 1.00 92.00 89 GLN A O 1
ATOM 685 N N . ALA A 1 90 ? -11.681 3.460 8.876 1.00 95.62 90 ALA A N 1
ATOM 686 C CA . ALA A 1 90 ? -11.764 4.243 10.105 1.00 95.62 90 ALA A CA 1
ATOM 687 C C . ALA A 1 90 ? -11.375 5.711 9.858 1.00 95.62 90 ALA A C 1
ATOM 689 O O . ALA A 1 90 ? -12.059 6.621 10.312 1.00 95.62 90 ALA A O 1
ATOM 690 N N . PHE A 1 91 ? -10.304 5.943 9.100 1.00 93.50 91 PHE A N 1
ATOM 691 C CA . PHE A 1 91 ? -9.818 7.273 8.739 1.00 93.50 91 PHE A CA 1
ATOM 692 C C . PHE A 1 91 ? -10.822 8.010 7.844 1.00 93.50 91 PHE A C 1
ATOM 694 O O . PHE A 1 91 ? -11.234 9.125 8.136 1.00 93.50 91 PHE A O 1
ATOM 701 N N . ALA A 1 92 ? -11.330 7.350 6.799 1.00 92.06 92 ALA A N 1
ATOM 702 C CA . ALA A 1 92 ? -12.308 7.944 5.887 1.00 92.06 92 ALA A CA 1
ATOM 703 C C . ALA A 1 92 ? -13.647 8.315 6.560 1.00 92.06 92 ALA A C 1
ATOM 705 O O . ALA A 1 92 ? -14.350 9.197 6.071 1.00 92.06 92 ALA A O 1
ATOM 706 N N . SER A 1 93 ? -14.013 7.650 7.660 1.00 94.94 93 SER A N 1
ATOM 707 C CA . SER A 1 93 ? -15.227 7.938 8.444 1.00 94.94 93 SER A CA 1
ATOM 708 C C . SER A 1 93 ? -14.999 8.920 9.605 1.00 94.94 93 SER A C 1
ATOM 710 O O . SER A 1 93 ? -15.931 9.232 10.355 1.00 94.94 93 SER A O 1
ATOM 712 N N . GLY A 1 94 ? -13.765 9.396 9.800 1.00 96.25 94 GLY A N 1
ATOM 713 C CA . GLY A 1 94 ? -13.379 10.218 10.948 1.00 96.25 94 GLY A CA 1
ATOM 714 C C . GLY A 1 94 ? -13.305 9.451 12.277 1.00 96.25 94 GLY A C 1
ATOM 715 O O . GLY A 1 94 ? -13.157 10.062 13.337 1.00 96.25 94 GLY A O 1
ATOM 716 N N . LEU A 1 95 ? -13.496 8.125 12.270 1.00 97.31 95 LEU A N 1
ATOM 717 C CA . LEU A 1 95 ? -13.422 7.285 13.467 1.00 97.31 95 LEU A CA 1
ATOM 718 C C . LEU A 1 95 ? -11.983 7.174 13.976 1.00 97.31 95 LEU A C 1
ATOM 720 O O . LEU A 1 95 ? -11.771 7.197 15.187 1.00 97.31 95 LEU A O 1
ATOM 724 N N . ALA A 1 96 ? -10.997 7.093 13.080 1.00 95.94 96 ALA A N 1
ATOM 725 C CA . ALA A 1 96 ? -9.592 6.981 13.469 1.00 95.94 96 ALA A CA 1
ATOM 726 C C . ALA A 1 96 ? -9.143 8.182 14.315 1.00 95.94 96 ALA A C 1
ATOM 728 O O . ALA A 1 96 ? -8.496 8.008 15.346 1.00 95.94 96 ALA A O 1
ATOM 729 N N . GLU A 1 97 ? -9.534 9.393 13.927 1.00 95.06 97 GLU A N 1
ATOM 730 C CA . GLU A 1 97 ? -9.238 10.635 14.634 1.00 95.06 97 GLU A CA 1
ATOM 731 C C . GLU A 1 97 ? -9.865 10.640 16.026 1.00 95.06 97 GLU A C 1
ATOM 733 O O . GLU A 1 97 ? -9.164 10.912 16.999 1.00 95.06 97 GLU A O 1
ATOM 738 N N . ARG A 1 98 ? -11.142 10.248 16.143 1.00 96.06 98 ARG A N 1
ATOM 739 C CA . ARG A 1 98 ? -11.821 10.130 17.445 1.00 96.06 98 ARG A CA 1
ATOM 740 C C . ARG A 1 98 ? -11.127 9.116 18.350 1.00 96.06 98 ARG A C 1
ATOM 742 O O . ARG A 1 98 ? -10.921 9.390 19.528 1.00 96.06 98 ARG A O 1
ATOM 749 N N . VAL A 1 99 ? -10.721 7.964 17.812 1.00 95.12 99 VAL A N 1
ATOM 750 C CA . VAL A 1 99 ? -9.955 6.954 18.563 1.00 95.12 99 VAL A CA 1
ATOM 751 C C . VAL A 1 99 ? -8.609 7.518 19.019 1.00 95.12 99 VAL A C 1
ATOM 753 O O . VAL A 1 99 ? -8.249 7.370 20.188 1.00 95.12 99 VAL A O 1
ATOM 756 N N . ARG A 1 100 ? -7.877 8.204 18.132 1.00 92.19 100 ARG A N 1
ATOM 757 C CA . ARG A 1 100 ? -6.598 8.851 18.460 1.00 92.19 100 ARG A CA 1
ATOM 758 C C . ARG A 1 100 ? -6.765 9.870 19.584 1.00 92.19 100 ARG A C 1
ATOM 760 O O . ARG A 1 100 ? -5.986 9.847 20.533 1.00 92.19 100 ARG A O 1
ATOM 767 N N . GLU A 1 101 ? -7.801 10.703 19.523 1.00 91.69 101 GLU A N 1
ATOM 768 C CA . GLU A 1 101 ? -8.130 11.673 20.572 1.00 91.69 101 GLU A CA 1
ATOM 769 C C . GLU A 1 101 ? -8.395 11.005 21.925 1.00 91.69 101 GLU A C 1
ATOM 771 O O . GLU A 1 101 ? -7.896 11.488 22.942 1.00 91.69 101 GLU A O 1
ATOM 776 N N . GLN A 1 102 ? -9.115 9.878 21.960 1.00 91.81 102 GLN A N 1
ATOM 777 C CA . GLN A 1 102 ? -9.346 9.142 23.210 1.00 91.81 102 GLN A CA 1
ATOM 778 C C . GLN A 1 102 ? -8.048 8.558 23.785 1.00 91.81 102 GLN A C 1
ATOM 780 O O . GLN A 1 102 ? -7.781 8.688 24.983 1.00 91.81 102 GLN A O 1
ATOM 785 N N . ILE A 1 103 ? -7.208 7.945 22.942 1.00 88.56 103 ILE A N 1
ATOM 786 C CA . ILE A 1 103 ? -5.940 7.340 23.380 1.00 88.56 103 ILE A CA 1
ATOM 787 C C . ILE A 1 103 ? -4.977 8.414 23.902 1.00 88.56 103 ILE A C 1
ATOM 789 O O . ILE A 1 103 ? -4.393 8.262 24.981 1.00 88.56 103 ILE A O 1
ATOM 793 N N . ASP A 1 104 ? -4.824 9.504 23.152 1.00 84.00 104 ASP A N 1
ATOM 794 C CA . ASP A 1 104 ? -3.861 10.561 23.458 1.00 84.00 104 ASP A CA 1
ATOM 795 C C . ASP A 1 104 ? -4.375 11.517 24.552 1.00 84.00 104 ASP A C 1
ATOM 797 O O . ASP A 1 104 ? -3.576 12.096 25.291 1.00 84.00 104 ASP A O 1
ATOM 801 N N . GLY A 1 105 ? -5.697 11.659 24.699 1.00 74.88 105 GLY A N 1
ATOM 802 C CA . GLY A 1 105 ? -6.345 12.451 25.747 1.00 74.88 105 GLY A CA 1
ATOM 803 C C . GLY A 1 105 ? -6.377 11.766 27.117 1.00 74.88 105 GLY A C 1
ATOM 804 O O . GLY A 1 105 ? -6.325 12.447 28.142 1.00 74.88 105 GLY A O 1
ATOM 805 N N . GLY A 1 106 ? -6.419 10.427 27.158 1.00 62.06 106 GLY A N 1
ATOM 806 C CA . GLY A 1 106 ? -6.483 9.641 28.398 1.00 62.06 106 GLY A CA 1
ATOM 807 C C . GLY A 1 106 ? -5.129 9.340 29.059 1.00 62.06 106 GLY A C 1
ATOM 808 O O . GLY A 1 106 ? -5.070 9.089 30.265 1.00 62.06 106 GLY A O 1
ATOM 809 N N . ARG A 1 107 ? -4.020 9.376 28.308 1.00 55.25 107 ARG A N 1
ATOM 810 C CA . ARG A 1 107 ? -2.665 9.137 28.838 1.00 55.25 107 ARG A CA 1
ATOM 811 C C . ARG A 1 107 ? -1.990 10.483 29.131 1.00 55.25 107 ARG A C 1
ATOM 813 O O . ARG A 1 107 ? -1.663 11.231 28.214 1.00 55.25 107 ARG A O 1
ATOM 820 N N . GLN A 1 108 ? -1.725 10.794 30.409 1.00 45.12 108 GLN A N 1
ATOM 821 C CA . GLN A 1 108 ? -0.827 11.900 30.782 1.00 45.12 108 GLN A CA 1
ATOM 822 C C . GLN A 1 108 ? 0.437 11.828 29.915 1.00 45.12 108 GLN A C 1
ATOM 824 O O . GLN A 1 108 ? 1.120 10.805 29.921 1.00 45.12 108 GLN A O 1
ATOM 829 N N . ARG A 1 109 ? 0.716 12.913 29.177 1.00 42.75 109 ARG A N 1
ATOM 830 C CA . ARG A 1 109 ? 1.845 13.095 28.253 1.00 42.75 109 ARG A CA 1
ATOM 831 C C . ARG A 1 109 ? 3.175 12.611 28.853 1.00 42.75 109 ARG A C 1
ATOM 833 O O . ARG A 1 109 ? 3.963 13.417 29.349 1.00 42.75 109 ARG A O 1
ATOM 840 N N . ARG A 1 110 ? 3.491 11.319 28.751 1.00 41.41 110 ARG A N 1
ATOM 841 C CA . ARG A 1 110 ? 4.869 10.841 28.872 1.00 41.41 110 ARG A CA 1
ATOM 842 C C . ARG A 1 110 ? 5.551 11.186 27.557 1.00 41.41 110 ARG A C 1
ATOM 844 O O . ARG A 1 110 ? 5.513 10.434 26.592 1.00 41.41 110 ARG A O 1
ATOM 851 N N . ARG A 1 111 ? 6.094 12.405 27.517 1.00 38.97 111 ARG A N 1
ATOM 852 C CA . ARG A 1 111 ? 6.992 12.893 26.470 1.00 38.97 111 ARG A CA 1
ATOM 853 C C . ARG A 1 111 ? 8.240 12.013 26.467 1.00 38.97 111 ARG A C 1
ATOM 855 O O . ARG A 1 111 ? 9.177 12.254 27.217 1.00 38.97 111 ARG A O 1
ATOM 862 N N . GLY A 1 112 ? 8.215 10.979 25.647 1.00 43.56 112 GLY A N 1
ATOM 863 C CA . GLY A 1 112 ? 9.368 10.162 25.314 1.00 43.56 112 GLY A CA 1
ATOM 864 C C . GLY A 1 112 ? 9.132 9.603 23.926 1.00 43.56 112 GLY A C 1
ATOM 865 O O . GLY A 1 112 ? 8.528 8.549 23.794 1.00 43.56 112 GLY A O 1
ATOM 866 N N . TYR A 1 113 ? 9.572 10.335 22.902 1.00 44.00 113 TYR A N 1
ATOM 867 C CA . TYR A 1 113 ? 9.416 9.979 21.486 1.00 44.00 113 TYR A CA 1
ATOM 868 C C . TYR A 1 113 ? 10.082 8.644 21.099 1.00 44.00 113 TYR A C 1
ATOM 870 O O . TYR A 1 113 ? 9.872 8.161 20.000 1.00 44.00 113 TYR A O 1
ATOM 878 N N . ALA A 1 114 ? 10.874 8.040 21.989 1.00 43.94 114 ALA A N 1
ATOM 879 C CA . ALA A 1 114 ? 11.761 6.930 21.656 1.00 43.94 114 ALA A CA 1
ATOM 880 C C . ALA A 1 114 ? 11.299 5.538 22.138 1.00 43.94 114 ALA A C 1
ATOM 882 O O . ALA A 1 114 ? 12.053 4.586 21.964 1.00 43.94 114 ALA A O 1
ATOM 883 N N . LEU A 1 115 ? 10.139 5.390 22.798 1.00 50.50 115 LEU A N 1
ATOM 884 C CA . LEU A 1 115 ? 9.815 4.141 23.521 1.00 50.50 115 LEU A CA 1
ATOM 885 C C . LEU A 1 115 ? 8.450 3.505 23.226 1.00 50.50 115 LEU A C 1
ATOM 887 O O . LEU A 1 115 ? 8.109 2.531 23.892 1.00 50.50 115 LEU A O 1
ATOM 891 N N . ASP A 1 116 ? 7.688 3.993 22.247 1.00 73.19 116 ASP A N 1
ATOM 892 C CA . ASP A 1 116 ? 6.436 3.331 21.859 1.00 73.19 116 ASP A CA 1
ATOM 893 C C . ASP A 1 116 ? 6.378 3.151 20.337 1.00 73.19 116 ASP A C 1
ATOM 895 O O . ASP A 1 116 ? 5.852 3.988 19.604 1.00 73.19 116 ASP A O 1
ATOM 899 N N . GLU A 1 117 ? 7.027 2.082 19.867 1.00 73.50 117 GLU A N 1
ATOM 900 C CA . GLU A 1 117 ? 7.069 1.682 18.455 1.00 73.50 117 GLU A CA 1
ATOM 901 C C . GLU A 1 117 ? 5.656 1.540 17.872 1.00 73.50 117 GLU A C 1
ATOM 903 O O . GLU A 1 117 ? 5.412 2.002 16.759 1.00 73.50 117 GLU A O 1
ATOM 908 N N . ASP A 1 118 ? 4.712 1.006 18.653 1.00 76.19 118 ASP A N 1
ATOM 909 C CA . ASP A 1 118 ? 3.312 0.837 18.251 1.00 76.19 118 ASP A CA 1
ATOM 910 C C . ASP A 1 118 ? 2.650 2.200 17.992 1.00 76.19 118 ASP A C 1
ATOM 912 O O . ASP A 1 118 ? 2.031 2.417 16.941 1.00 76.19 118 ASP A O 1
ATOM 916 N N . LYS A 1 119 ? 2.868 3.168 18.894 1.00 81.06 119 LYS A N 1
ATOM 917 C CA . LYS A 1 119 ? 2.399 4.546 18.708 1.00 81.06 119 LYS A CA 1
ATOM 918 C C . LYS A 1 119 ? 3.007 5.190 17.465 1.00 81.06 119 LYS A C 1
ATOM 920 O O . LYS A 1 119 ? 2.284 5.812 16.690 1.00 81.06 119 LYS A O 1
ATOM 925 N N . ALA A 1 120 ? 4.316 5.071 17.269 1.00 81.12 120 ALA A N 1
ATOM 926 C CA . ALA A 1 120 ? 4.967 5.695 16.125 1.00 81.12 120 ALA A CA 1
ATOM 927 C C . ALA A 1 120 ? 4.491 5.088 14.801 1.00 81.12 120 ALA A C 1
ATOM 929 O O . ALA A 1 120 ? 4.199 5.821 13.861 1.00 81.12 120 ALA A O 1
ATOM 930 N N . VAL A 1 121 ? 4.322 3.766 14.739 1.00 84.31 121 VAL A N 1
ATOM 931 C CA . VAL A 1 121 ? 3.751 3.077 13.575 1.00 84.31 121 VAL A CA 1
ATOM 932 C C . VAL A 1 121 ? 2.312 3.537 13.309 1.00 84.31 121 VAL A C 1
ATOM 934 O O . VAL A 1 121 ? 1.942 3.772 12.157 1.00 84.31 121 VAL A O 1
ATOM 937 N N . ARG A 1 122 ? 1.493 3.714 14.353 1.00 87.44 122 ARG A N 1
ATOM 938 C CA . ARG A 1 122 ? 0.150 4.302 14.236 1.00 87.44 122 ARG A CA 1
ATOM 939 C C . ARG A 1 122 ? 0.205 5.727 13.684 1.00 87.44 122 ARG A C 1
ATOM 941 O O . ARG A 1 122 ? -0.523 6.037 12.746 1.00 87.44 122 ARG A O 1
ATOM 948 N N . ASP A 1 123 ? 1.052 6.586 14.237 1.00 88.12 123 ASP A N 1
ATOM 949 C CA . ASP A 1 123 ? 1.164 7.985 13.813 1.00 88.12 123 ASP A CA 1
ATOM 950 C C . ASP A 1 123 ? 1.702 8.078 12.367 1.00 88.12 123 ASP A C 1
ATOM 952 O O . ASP A 1 123 ? 1.197 8.868 11.570 1.00 88.12 123 ASP A O 1
ATOM 956 N N . MET A 1 124 ? 2.598 7.169 11.958 1.00 88.44 124 MET A N 1
ATOM 957 C CA . MET A 1 124 ? 3.004 7.017 10.555 1.00 88.44 124 MET A CA 1
ATOM 958 C C . MET A 1 124 ? 1.830 6.628 9.645 1.00 88.44 124 MET A C 1
ATOM 960 O O . MET A 1 124 ? 1.738 7.144 8.533 1.00 88.44 124 MET A O 1
ATOM 964 N N . ARG A 1 125 ? 0.902 5.761 10.081 1.00 89.31 125 ARG A N 1
ATOM 965 C CA . ARG A 1 125 ? -0.326 5.470 9.309 1.00 89.31 125 ARG A CA 1
ATOM 966 C C . ARG A 1 125 ? -1.193 6.710 9.136 1.00 89.31 125 ARG A C 1
ATOM 968 O O . ARG A 1 125 ? -1.669 6.950 8.029 1.00 89.31 125 ARG A O 1
ATOM 975 N N . PHE A 1 126 ? -1.379 7.502 10.192 1.00 90.81 126 PHE A N 1
ATOM 976 C CA . PHE A 1 126 ? -2.089 8.779 10.083 1.00 90.81 126 PHE A CA 1
ATOM 977 C C . PHE A 1 126 ? -1.414 9.692 9.063 1.00 90.81 126 PHE A C 1
ATOM 979 O O . PHE A 1 126 ? -2.089 10.169 8.157 1.00 90.81 126 PHE A O 1
ATOM 986 N N . ALA A 1 127 ? -0.095 9.865 9.150 1.00 89.94 127 ALA A N 1
ATOM 987 C CA . ALA A 1 127 ? 0.659 10.678 8.203 1.00 89.94 127 ALA A CA 1
ATOM 988 C C . ALA A 1 127 ? 0.503 10.177 6.754 1.00 89.94 127 ALA A C 1
ATOM 990 O O . ALA A 1 127 ? 0.277 10.968 5.842 1.00 89.94 127 ALA A O 1
ATOM 991 N N . PHE A 1 128 ? 0.540 8.858 6.545 1.00 88.62 128 PHE A N 1
ATOM 992 C CA . PHE A 1 128 ? 0.357 8.231 5.235 1.00 88.62 128 PHE A CA 1
ATOM 993 C C . PHE A 1 128 ? -1.016 8.517 4.620 1.00 88.62 128 PHE A C 1
ATOM 995 O O . PHE A 1 128 ? -1.109 8.952 3.474 1.00 88.62 128 PHE A O 1
ATOM 1002 N N . TYR A 1 129 ? -2.093 8.286 5.373 1.00 88.06 129 TYR A N 1
ATOM 1003 C CA . TYR A 1 129 ? -3.454 8.466 4.859 1.00 88.06 129 TYR A CA 1
ATOM 1004 C C . TYR A 1 129 ? -3.908 9.932 4.828 1.00 88.06 129 TYR A C 1
ATOM 1006 O O . TYR A 1 129 ? -4.781 10.268 4.032 1.00 88.06 129 TYR A O 1
ATOM 1014 N N . ALA A 1 130 ? -3.297 10.804 5.634 1.00 88.94 130 ALA A N 1
ATOM 1015 C CA . ALA A 1 130 ? -3.537 12.248 5.632 1.00 88.94 130 ALA A CA 1
ATOM 1016 C C . ALA A 1 130 ? -2.716 13.017 4.579 1.00 88.94 130 ALA A C 1
ATOM 1018 O O . ALA A 1 130 ? -2.796 14.241 4.534 1.00 88.94 130 ALA A O 1
ATOM 1019 N N . ASP A 1 131 ? -1.914 12.326 3.763 1.00 89.56 131 ASP A N 1
ATOM 1020 C CA . ASP A 1 131 ? -0.957 12.933 2.827 1.00 89.56 131 ASP A CA 1
ATOM 1021 C C . ASP A 1 131 ? 0.101 13.846 3.493 1.00 89.56 131 ASP A C 1
ATOM 1023 O O . ASP A 1 131 ? 0.609 14.797 2.899 1.00 89.56 131 ASP A O 1
ATOM 1027 N N . ASN A 1 132 ? 0.464 13.566 4.749 1.00 91.50 132 ASN A N 1
ATOM 1028 C CA . ASN A 1 132 ? 1.470 14.326 5.491 1.00 91.50 132 ASN A CA 1
ATOM 1029 C C . ASN A 1 132 ? 2.867 13.707 5.327 1.00 91.50 132 ASN A C 1
ATOM 1031 O O . ASN A 1 132 ? 3.354 12.953 6.172 1.00 91.50 132 ASN A O 1
ATOM 1035 N N . TRP A 1 133 ? 3.527 14.022 4.212 1.00 89.94 133 TRP A N 1
ATOM 1036 C CA . TRP A 1 133 ? 4.854 13.479 3.910 1.00 89.94 133 TRP A CA 1
ATOM 1037 C C . TRP A 1 133 ? 5.945 13.903 4.901 1.00 89.94 133 TRP A C 1
ATOM 1039 O O . TRP A 1 133 ? 6.867 13.128 5.156 1.00 89.94 133 TRP A O 1
ATOM 1049 N N . ASP A 1 134 ? 5.869 15.116 5.443 1.00 91.00 134 ASP A N 1
ATOM 1050 C CA . ASP A 1 134 ? 6.913 15.638 6.326 1.00 91.00 134 ASP A CA 1
ATOM 1051 C C . ASP A 1 134 ? 6.909 14.895 7.667 1.00 91.00 134 ASP A C 1
ATOM 1053 O O . ASP A 1 134 ? 7.952 14.412 8.108 1.00 91.00 134 ASP A O 1
ATOM 1057 N N . GLU A 1 135 ? 5.725 14.689 8.250 1.00 89.38 135 GLU A N 1
ATOM 1058 C CA . GLU A 1 135 ? 5.551 13.868 9.456 1.00 89.38 135 GLU A CA 1
ATOM 1059 C C . GLU A 1 135 ? 5.925 12.402 9.198 1.00 89.38 135 GLU A C 1
ATOM 1061 O O . GLU A 1 135 ? 6.591 11.774 10.020 1.00 89.38 135 GLU A O 1
ATOM 1066 N N . TRP A 1 136 ? 5.573 11.859 8.027 1.00 88.06 136 TRP A N 1
ATOM 1067 C CA . TRP A 1 136 ? 5.998 10.517 7.627 1.00 88.06 136 TRP A CA 1
ATOM 1068 C C . TRP A 1 136 ? 7.523 10.369 7.618 1.00 88.06 136 TRP A C 1
ATOM 1070 O O . TRP A 1 136 ? 8.048 9.376 8.122 1.00 88.06 136 TRP A O 1
ATOM 1080 N N . GLN A 1 137 ? 8.239 11.334 7.034 1.00 86.06 137 GLN A N 1
ATOM 1081 C CA . GLN A 1 137 ? 9.701 11.316 6.987 1.00 86.06 137 GLN A CA 1
ATOM 1082 C C . GLN A 1 137 ? 10.303 11.465 8.381 1.00 86.06 137 GLN A C 1
ATOM 1084 O O . GLN A 1 137 ? 11.203 10.703 8.723 1.00 86.06 137 GLN A O 1
ATOM 1089 N N . GLU A 1 138 ? 9.791 12.391 9.193 1.00 87.44 138 GLU A N 1
ATOM 1090 C CA . GLU A 1 138 ? 10.248 12.591 10.570 1.00 87.44 138 GLU A CA 1
ATOM 1091 C C . GLU A 1 138 ? 10.116 11.304 11.394 1.00 87.44 138 GLU A C 1
ATOM 1093 O O . GLU A 1 138 ? 11.091 10.847 11.991 1.00 87.44 138 GLU A O 1
ATOM 1098 N N . LEU A 1 139 ? 8.940 10.674 11.377 1.00 84.75 139 LEU A N 1
ATOM 1099 C CA . LEU A 1 139 ? 8.683 9.429 12.103 1.00 84.75 139 LEU A CA 1
ATOM 1100 C C . LEU A 1 139 ? 9.454 8.239 11.505 1.00 84.75 139 LEU A C 1
ATOM 1102 O O . LEU A 1 139 ? 9.957 7.386 12.240 1.00 84.75 139 LEU A O 1
ATOM 1106 N N . GLY A 1 140 ? 9.600 8.205 10.177 1.00 81.06 140 GLY A N 1
ATOM 1107 C CA . GLY A 1 140 ? 10.306 7.158 9.438 1.00 81.06 140 GLY A CA 1
ATOM 1108 C C . GLY A 1 140 ? 11.816 7.109 9.685 1.00 81.06 140 GLY A C 1
ATOM 1109 O O . GLY A 1 140 ? 12.438 6.073 9.452 1.00 81.06 140 GLY A O 1
ATOM 1110 N N . LEU A 1 141 ? 12.420 8.191 10.192 1.00 80.19 141 LEU A N 1
ATOM 1111 C CA . LEU A 1 141 ? 13.819 8.188 10.643 1.00 80.19 141 LEU A CA 1
ATOM 1112 C C . LEU A 1 141 ? 14.034 7.293 11.869 1.00 80.19 141 LEU A C 1
ATOM 1114 O O . LEU A 1 141 ? 15.128 6.760 12.055 1.00 80.19 141 LEU A O 1
ATOM 1118 N N . TYR A 1 142 ? 13.005 7.140 12.700 1.00 78.38 142 TYR A N 1
ATOM 1119 C CA . TYR A 1 142 ? 13.077 6.407 13.963 1.00 78.38 142 TYR A CA 1
ATOM 1120 C C . TYR A 1 142 ? 12.420 5.027 13.881 1.00 78.38 142 TYR A C 1
ATOM 1122 O O . TYR A 1 142 ? 12.775 4.140 14.656 1.00 78.38 142 TYR A O 1
ATOM 1130 N N . HIS A 1 143 ? 11.496 4.829 12.935 1.00 77.62 143 HIS A N 1
ATOM 1131 C CA . HIS A 1 143 ? 10.697 3.612 12.827 1.00 77.62 143 HIS A CA 1
ATOM 1132 C C . HIS A 1 143 ? 10.545 3.134 11.387 1.00 77.62 143 HIS A C 1
ATOM 1134 O O . HIS A 1 143 ? 10.442 3.912 10.441 1.00 77.62 143 HIS A O 1
ATOM 1140 N N . SER A 1 144 ? 10.461 1.816 11.214 1.00 71.62 144 SER A N 1
ATOM 1141 C CA . SER A 1 144 ? 10.152 1.216 9.921 1.00 71.62 144 SER A CA 1
ATOM 1142 C C . SER A 1 144 ? 8.678 0.834 9.844 1.00 71.62 144 SER A C 1
ATOM 1144 O O . SER A 1 144 ? 8.315 -0.293 10.175 1.00 71.62 144 SER A O 1
ATOM 1146 N N . PHE A 1 145 ? 7.824 1.731 9.356 1.00 75.56 145 PHE A N 1
ATOM 1147 C CA . PHE A 1 145 ? 6.480 1.346 8.929 1.00 75.56 145 PHE A CA 1
ATOM 1148 C C . PHE A 1 145 ? 6.458 1.052 7.424 1.00 75.56 145 PHE A C 1
ATOM 1150 O O . PHE A 1 145 ? 7.069 1.747 6.609 1.00 75.56 145 PHE A O 1
ATOM 1157 N N . ARG A 1 146 ? 5.768 -0.027 7.055 1.00 68.56 146 ARG A N 1
ATOM 1158 C CA . ARG A 1 146 ? 5.516 -0.417 5.668 1.00 68.56 146 ARG A CA 1
ATOM 1159 C C . ARG A 1 146 ? 4.027 -0.713 5.550 1.00 68.56 146 ARG A C 1
ATOM 1161 O O . ARG A 1 146 ? 3.620 -1.756 6.059 1.00 68.56 146 ARG A O 1
ATOM 1168 N N . PRO A 1 147 ? 3.225 0.162 4.920 1.00 65.69 147 PRO A N 1
ATOM 1169 C CA . PRO A 1 147 ? 1.814 -0.115 4.751 1.00 65.69 147 PRO A CA 1
ATOM 1170 C C . PRO A 1 147 ? 1.664 -1.397 3.936 1.00 65.69 147 PRO A C 1
ATOM 1172 O O . PRO A 1 147 ? 2.201 -1.536 2.833 1.00 65.69 147 PRO A O 1
ATOM 1175 N N . TYR A 1 148 ? 0.952 -2.353 4.507 1.00 66.62 148 TYR A N 1
ATOM 1176 C CA . TYR A 1 148 ? 0.428 -3.513 3.825 1.00 66.62 148 TYR A CA 1
ATOM 1177 C C . TYR A 1 148 ? -0.846 -3.068 3.110 1.00 66.62 148 TYR A C 1
ATOM 1179 O O . TYR A 1 148 ? -1.953 -3.171 3.635 1.00 66.62 148 TYR A O 1
ATOM 1187 N N . LEU A 1 149 ? -0.718 -2.578 1.873 1.00 65.81 149 LEU A N 1
ATOM 1188 C CA . LEU A 1 149 ? -1.877 -2.595 0.982 1.00 65.81 149 LEU A CA 1
ATOM 1189 C C . LEU A 1 149 ? -2.205 -4.076 0.768 1.00 65.81 149 LEU A C 1
ATOM 1191 O O . LEU A 1 149 ? -1.441 -4.725 0.067 1.00 65.81 149 LEU A O 1
ATOM 1195 N N . LEU A 1 150 ? -3.243 -4.552 1.474 1.00 63.03 150 LEU A N 1
ATOM 1196 C CA . LEU A 1 150 ? -3.883 -5.882 1.514 1.00 63.03 150 LEU A CA 1
ATOM 1197 C C . LEU A 1 150 ? -3.219 -7.022 0.719 1.00 63.03 150 LEU A C 1
ATOM 1199 O O . LEU A 1 150 ? -2.838 -6.856 -0.430 1.00 63.03 150 LEU A O 1
ATOM 1203 N N . ASP A 1 151 ? -3.221 -8.227 1.290 1.00 59.16 151 ASP A N 1
ATOM 1204 C CA . ASP A 1 151 ? -2.959 -9.472 0.555 1.00 59.16 151 ASP A CA 1
ATOM 1205 C C . ASP A 1 151 ? -4.284 -10.250 0.394 1.00 59.16 151 ASP A C 1
ATOM 1207 O O . ASP A 1 151 ? -4.887 -10.634 1.408 1.00 59.16 151 ASP A O 1
ATOM 1211 N N . PRO A 1 152 ? -4.804 -10.443 -0.834 1.00 67.62 152 PRO A N 1
ATOM 1212 C CA . PRO A 1 152 ? -4.228 -10.032 -2.118 1.00 67.62 152 PRO A CA 1
ATOM 1213 C C . PRO A 1 152 ? -4.304 -8.515 -2.388 1.00 67.62 152 PRO A C 1
ATOM 1215 O O . PRO A 1 152 ? -5.160 -7.810 -1.837 1.00 67.62 152 PRO A O 1
ATOM 1218 N N . PHE A 1 153 ? -3.396 -8.022 -3.247 1.00 77.44 153 PHE A N 1
ATOM 1219 C CA . PHE A 1 153 ? -3.218 -6.596 -3.557 1.00 77.44 153 PHE A CA 1
ATOM 1220 C C . PHE A 1 153 ? -4.524 -5.917 -3.989 1.00 77.44 153 PHE A C 1
ATOM 1222 O O . PHE A 1 153 ? -5.192 -6.322 -4.934 1.00 77.44 153 PHE A O 1
ATOM 1229 N N . CYS A 1 154 ? -4.855 -4.785 -3.361 1.00 78.38 154 CYS A N 1
ATOM 1230 C CA . CYS A 1 154 ? -6.066 -4.039 -3.690 1.00 78.38 154 CYS A CA 1
ATOM 1231 C C . CYS A 1 154 ? -5.782 -2.785 -4.535 1.00 78.38 154 CYS A C 1
ATOM 1233 O O . CYS A 1 154 ? -5.444 -1.723 -4.000 1.00 78.38 154 CYS A O 1
ATOM 1235 N N . LYS A 1 155 ? -6.043 -2.862 -5.848 1.00 81.62 155 LYS A N 1
ATOM 1236 C CA . LYS A 1 155 ? -5.898 -1.732 -6.791 1.00 81.62 155 LYS A CA 1
ATOM 1237 C C . LYS A 1 155 ? -6.693 -0.488 -6.379 1.00 81.62 155 LYS A C 1
ATOM 1239 O O . LYS A 1 155 ? -6.183 0.625 -6.460 1.00 81.62 155 LYS A O 1
ATOM 1244 N N . ARG A 1 156 ? -7.924 -0.659 -5.880 1.00 80.94 156 ARG A N 1
ATOM 1245 C CA . ARG A 1 156 ? -8.760 0.453 -5.379 1.00 80.94 156 ARG A CA 1
ATOM 1246 C C . ARG A 1 156 ? -8.117 1.167 -4.190 1.00 80.94 156 ARG A C 1
ATOM 1248 O O . ARG A 1 156 ? -8.326 2.363 -4.006 1.00 80.94 156 ARG A O 1
ATOM 1255 N N . THR A 1 157 ? -7.382 0.436 -3.356 1.00 79.12 157 THR A N 1
ATOM 1256 C CA . THR A 1 157 ? -6.672 1.021 -2.217 1.00 79.12 157 THR A CA 1
ATOM 1257 C C . THR A 1 157 ? -5.444 1.776 -2.664 1.00 79.12 157 THR A C 1
ATOM 1259 O O . THR A 1 157 ? -5.273 2.912 -2.242 1.00 79.12 157 THR A O 1
ATOM 1262 N N . PHE A 1 158 ? -4.677 1.211 -3.591 1.00 85.69 158 PHE A N 1
ATOM 1263 C CA . PHE A 1 158 ? -3.560 1.910 -4.211 1.00 85.69 158 PHE A CA 1
ATOM 1264 C C . PHE A 1 158 ? -3.985 3.220 -4.896 1.00 85.69 158 PHE A C 1
ATOM 1266 O O . PHE A 1 158 ? -3.399 4.265 -4.639 1.00 85.69 158 PHE A O 1
ATOM 1273 N N . ALA A 1 159 ? -5.053 3.189 -5.698 1.00 85.69 159 ALA A N 1
ATOM 1274 C CA . ALA A 1 159 ? -5.531 4.355 -6.446 1.00 85.69 159 ALA A CA 1
ATOM 1275 C C . ALA A 1 159 ? -6.028 5.515 -5.564 1.00 85.69 159 ALA A C 1
ATOM 1277 O O . ALA A 1 159 ? -6.143 6.638 -6.039 1.00 85.69 159 ALA A O 1
ATOM 1278 N N . ALA A 1 160 ? -6.342 5.256 -4.293 1.00 82.56 160 ALA A N 1
ATOM 1279 C CA . ALA A 1 160 ? -6.786 6.285 -3.357 1.00 82.56 160 ALA A CA 1
ATOM 1280 C C . ALA A 1 160 ? -5.645 6.937 -2.566 1.00 82.56 160 ALA A C 1
ATOM 1282 O O . ALA A 1 160 ? -5.904 7.835 -1.770 1.00 82.56 160 ALA A O 1
ATOM 1283 N N . LEU A 1 161 ? -4.412 6.460 -2.736 1.00 85.25 161 LEU A N 1
ATOM 1284 C CA . LEU A 1 161 ? -3.235 7.084 -2.145 1.00 85.25 161 LEU A CA 1
ATOM 1285 C C . LEU A 1 161 ? -2.878 8.362 -2.901 1.00 85.25 161 LEU A C 1
ATOM 1287 O O . LEU A 1 161 ? -3.140 8.462 -4.101 1.00 85.25 161 LEU A O 1
ATOM 1291 N N . SER A 1 162 ? -2.210 9.297 -2.226 1.00 87.12 162 SER A N 1
ATOM 1292 C CA . SER A 1 162 ? -1.623 10.449 -2.907 1.00 87.12 162 SER A CA 1
ATOM 1293 C C . SER A 1 162 ? -0.531 10.007 -3.893 1.00 87.12 162 SER A C 1
ATOM 1295 O O . SER A 1 162 ? 0.116 8.975 -3.672 1.00 87.12 162 SER A O 1
ATOM 1297 N N . PRO A 1 163 ? -0.259 10.777 -4.965 1.00 89.00 163 PRO A N 1
ATOM 1298 C CA . PRO A 1 163 ? 0.738 10.404 -5.975 1.00 89.00 163 PRO A CA 1
ATOM 1299 C C . PRO A 1 163 ? 2.127 10.087 -5.398 1.00 89.00 163 PRO A C 1
ATOM 1301 O O . PRO A 1 163 ? 2.839 9.204 -5.887 1.00 89.00 163 PRO A O 1
ATOM 1304 N N . LYS A 1 164 ? 2.510 10.772 -4.314 1.00 88.12 164 LYS A N 1
ATOM 1305 C CA . LYS A 1 164 ? 3.799 10.565 -3.648 1.00 88.12 164 LYS A CA 1
ATOM 1306 C C . LYS A 1 164 ? 3.870 9.206 -2.954 1.00 88.12 164 LYS A C 1
ATOM 1308 O O . LYS A 1 164 ? 4.844 8.475 -3.133 1.00 88.12 164 LYS A O 1
ATOM 1313 N N . PHE A 1 165 ? 2.819 8.832 -2.228 1.00 87.75 165 PHE A N 1
ATOM 1314 C CA . PHE A 1 165 ? 2.732 7.528 -1.573 1.00 87.75 165 PHE A CA 1
ATOM 1315 C C . PHE A 1 165 ? 2.490 6.380 -2.556 1.00 87.75 165 PHE A C 1
ATOM 1317 O O . PHE A 1 165 ? 3.024 5.291 -2.346 1.00 87.75 165 PHE A O 1
ATOM 1324 N N . GLN A 1 166 ? 1.773 6.617 -3.660 1.00 89.06 166 GLN A N 1
ATOM 1325 C CA . GLN A 1 166 ? 1.691 5.662 -4.772 1.00 89.06 166 GLN A CA 1
ATOM 1326 C C . GLN A 1 166 ? 3.086 5.328 -5.307 1.00 89.06 166 GLN A C 1
ATOM 1328 O O . GLN A 1 166 ? 3.417 4.154 -5.466 1.00 89.06 166 GLN A O 1
ATOM 1333 N N . SER A 1 167 ? 3.912 6.353 -5.534 1.00 90.12 167 SER A N 1
ATOM 1334 C CA . SER A 1 167 ? 5.273 6.197 -6.053 1.00 90.12 167 SER A CA 1
ATOM 1335 C C . SER A 1 167 ? 6.170 5.421 -5.083 1.00 90.12 167 SER A C 1
ATOM 1337 O O . SER A 1 167 ? 6.761 4.417 -5.478 1.00 90.12 167 SER A O 1
ATOM 1339 N N . ASP A 1 168 ? 6.230 5.821 -3.805 1.00 87.69 168 ASP A N 1
ATOM 1340 C CA . ASP A 1 168 ? 7.040 5.123 -2.789 1.00 87.69 168 ASP A CA 1
ATOM 1341 C C . ASP A 1 168 ? 6.595 3.660 -2.611 1.00 87.69 168 ASP A C 1
ATOM 1343 O O . ASP A 1 168 ? 7.429 2.749 -2.641 1.00 87.69 168 ASP A O 1
ATOM 1347 N N . PHE A 1 169 ? 5.282 3.409 -2.522 1.00 87.38 169 PHE A N 1
ATOM 1348 C CA . PHE A 1 169 ? 4.754 2.048 -2.423 1.00 87.38 169 PHE A CA 1
ATOM 1349 C C . PHE A 1 169 ? 5.112 1.210 -3.655 1.00 87.38 169 PHE A C 1
ATOM 1351 O O . PHE A 1 169 ? 5.539 0.058 -3.513 1.00 87.38 169 PHE A O 1
ATOM 1358 N N . PHE A 1 170 ? 4.938 1.774 -4.855 1.00 91.12 170 PHE A N 1
ATOM 1359 C CA . PHE A 1 170 ? 5.225 1.092 -6.112 1.00 91.12 170 PHE A CA 1
ATOM 1360 C C . PHE A 1 170 ? 6.697 0.693 -6.189 1.00 91.12 170 PHE A C 1
ATOM 1362 O O . PHE A 1 170 ? 6.993 -0.486 -6.379 1.00 91.12 170 PHE A O 1
ATOM 1369 N N . ILE A 1 171 ? 7.611 1.643 -5.967 1.00 89.94 171 ILE A N 1
ATOM 1370 C CA . ILE A 1 171 ? 9.063 1.422 -6.036 1.00 89.94 171 ILE A CA 1
ATOM 1371 C C . ILE A 1 171 ? 9.475 0.313 -5.068 1.00 89.94 171 ILE A C 1
ATOM 1373 O O . ILE A 1 171 ? 10.107 -0.666 -5.468 1.00 89.94 171 ILE A O 1
ATOM 1377 N N . ARG A 1 172 ? 9.073 0.416 -3.795 1.00 86.31 172 ARG A N 1
ATOM 1378 C CA . ARG A 1 172 ? 9.419 -0.585 -2.771 1.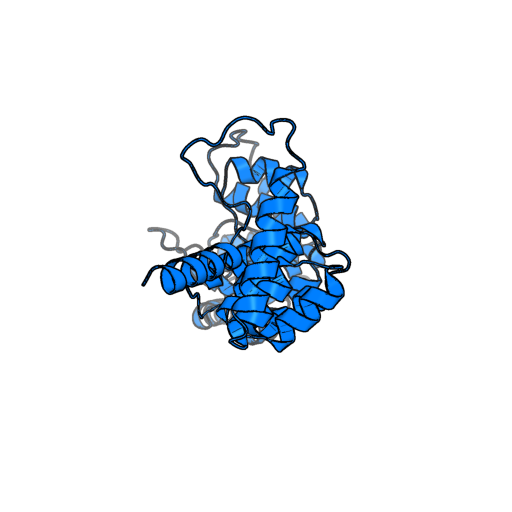00 86.31 172 ARG A CA 1
ATOM 1379 C C . ARG A 1 172 ? 8.877 -1.965 -3.111 1.00 86.31 172 ARG A C 1
ATOM 1381 O O . ARG A 1 172 ? 9.559 -2.965 -2.889 1.00 86.31 172 ARG A O 1
ATOM 1388 N N . THR A 1 173 ? 7.650 -2.025 -3.620 1.00 87.25 173 THR A N 1
ATOM 1389 C CA . THR A 1 173 ? 6.996 -3.291 -3.945 1.00 87.25 173 THR A CA 1
ATOM 1390 C C . THR A 1 173 ? 7.620 -3.952 -5.164 1.00 87.25 173 THR A C 1
ATOM 1392 O O . THR A 1 173 ? 7.924 -5.142 -5.106 1.00 87.25 173 THR A O 1
ATOM 1395 N N . ALA A 1 174 ? 7.862 -3.190 -6.229 1.00 89.50 174 ALA A N 1
ATOM 1396 C CA . ALA A 1 174 ? 8.498 -3.687 -7.438 1.00 89.50 174 ALA A CA 1
ATOM 1397 C C . ALA A 1 174 ? 9.918 -4.196 -7.156 1.00 89.50 174 ALA A C 1
ATOM 1399 O O . ALA A 1 174 ? 10.233 -5.334 -7.496 1.00 89.50 174 ALA A O 1
ATOM 1400 N N . LEU A 1 175 ? 10.737 -3.424 -6.433 1.00 85.31 175 LEU A N 1
ATOM 1401 C CA . LEU A 1 175 ? 12.083 -3.855 -6.034 1.00 85.31 175 LEU A CA 1
ATOM 1402 C C . LEU A 1 175 ? 12.052 -5.104 -5.143 1.00 85.31 175 LEU A C 1
ATOM 1404 O O . LEU A 1 175 ? 12.864 -6.011 -5.316 1.00 85.31 175 LEU A O 1
ATOM 1408 N N . GLY A 1 176 ? 11.107 -5.179 -4.201 1.00 82.69 176 GLY A N 1
ATOM 1409 C CA . GLY A 1 176 ? 10.935 -6.356 -3.350 1.00 82.69 176 GLY A CA 1
ATOM 1410 C C . GLY A 1 176 ? 10.580 -7.616 -4.146 1.00 82.69 176 GLY A C 1
ATOM 1411 O O . GLY A 1 176 ? 11.143 -8.680 -3.897 1.00 82.69 176 GLY A O 1
ATOM 1412 N N . LEU A 1 177 ? 9.690 -7.490 -5.133 1.00 87.44 177 LEU A N 1
ATOM 1413 C CA . LEU A 1 177 ? 9.321 -8.574 -6.045 1.00 87.44 177 LEU A CA 1
ATOM 1414 C C . LEU A 1 177 ? 10.507 -9.042 -6.889 1.00 87.44 177 LEU A C 1
ATOM 1416 O O . LEU A 1 177 ? 10.756 -10.241 -6.971 1.00 87.44 177 LEU A O 1
ATOM 1420 N N . VAL A 1 178 ? 11.248 -8.099 -7.468 1.00 87.62 178 VAL A N 1
ATOM 1421 C CA . VAL A 1 178 ? 12.405 -8.383 -8.320 1.00 87.62 178 VAL A CA 1
ATOM 1422 C C . VAL A 1 178 ? 13.525 -9.084 -7.545 1.00 87.62 178 VAL A C 1
ATOM 1424 O O . VAL A 1 178 ? 14.097 -10.051 -8.040 1.00 87.62 178 VAL A O 1
ATOM 1427 N N . HIS A 1 179 ? 13.838 -8.628 -6.329 1.00 84.19 179 HIS A N 1
ATOM 1428 C CA . HIS A 1 179 ? 14.949 -9.184 -5.550 1.00 84.19 179 HIS A CA 1
ATOM 1429 C C . HIS A 1 179 ? 14.607 -10.478 -4.806 1.00 84.19 179 HIS A C 1
ATOM 1431 O O . HIS A 1 179 ? 15.487 -11.320 -4.633 1.00 84.19 179 HIS A O 1
ATOM 1437 N N . PHE A 1 180 ? 13.369 -10.631 -4.326 1.00 83.00 180 PHE A N 1
ATOM 1438 C CA . PHE A 1 180 ? 13.020 -11.704 -3.386 1.00 83.00 180 PHE A CA 1
ATOM 1439 C C . PHE A 1 180 ? 11.927 -12.656 -3.882 1.00 83.00 180 PHE A C 1
ATOM 1441 O O . PHE A 1 180 ? 11.712 -13.684 -3.246 1.00 83.00 180 PHE A O 1
ATOM 1448 N N . GLY A 1 181 ? 11.235 -12.353 -4.985 1.00 77.88 181 GLY A N 1
ATOM 1449 C CA . GLY A 1 181 ? 10.202 -13.235 -5.535 1.00 77.88 181 GLY A CA 1
ATOM 1450 C C . GLY A 1 181 ? 9.001 -13.444 -4.603 1.00 77.88 181 GLY A C 1
ATOM 1451 O O . GLY A 1 181 ? 8.567 -14.576 -4.392 1.00 77.88 181 GLY A O 1
ATOM 1452 N N . ASP A 1 182 ? 8.457 -12.370 -4.018 1.00 73.25 182 ASP A N 1
ATOM 1453 C CA . ASP A 1 182 ? 7.326 -12.460 -3.080 1.00 73.25 182 ASP A CA 1
ATOM 1454 C C . ASP A 1 182 ? 6.000 -12.788 -3.795 1.00 73.25 182 ASP A C 1
ATOM 1456 O O . ASP A 1 182 ? 5.266 -11.899 -4.232 1.00 73.25 182 ASP A O 1
ATOM 1460 N N . SER A 1 183 ? 5.684 -14.083 -3.895 1.00 68.00 183 SER A N 1
ATOM 1461 C CA . SER A 1 183 ? 4.467 -14.596 -4.553 1.00 68.00 183 SER A CA 1
ATOM 1462 C C . SER A 1 183 ? 3.152 -14.016 -4.015 1.00 68.00 183 SER A C 1
ATOM 1464 O O . SER A 1 183 ? 2.177 -13.962 -4.760 1.00 68.00 183 SER A O 1
ATOM 1466 N N . ARG A 1 184 ? 3.125 -13.499 -2.780 1.00 67.19 184 ARG A N 1
ATOM 1467 C CA . ARG A 1 184 ? 1.954 -12.815 -2.193 1.00 67.19 184 ARG A CA 1
ATOM 1468 C C . ARG A 1 184 ? 1.594 -11.517 -2.911 1.00 67.19 184 ARG A C 1
ATOM 1470 O O . ARG A 1 184 ? 0.477 -11.029 -2.833 1.00 67.19 184 ARG A O 1
ATOM 1477 N N . ARG A 1 185 ? 2.543 -10.933 -3.644 1.00 74.06 185 ARG A N 1
ATOM 1478 C CA . ARG A 1 185 ? 2.341 -9.695 -4.408 1.00 74.06 185 ARG A CA 1
ATOM 1479 C C . ARG A 1 185 ? 2.168 -9.964 -5.904 1.00 74.06 185 ARG A C 1
ATOM 1481 O O . ARG A 1 185 ? 2.377 -9.066 -6.719 1.00 74.06 185 ARG A O 1
ATOM 1488 N N . CYS A 1 186 ? 1.784 -11.186 -6.280 1.00 74.69 186 CYS A N 1
ATOM 1489 C CA . CYS A 1 186 ? 1.580 -11.575 -7.676 1.00 74.69 186 CYS A CA 1
ATOM 1490 C C . CYS A 1 186 ? 0.529 -10.706 -8.383 1.00 74.69 186 CYS A C 1
ATOM 1492 O O . CYS A 1 186 ? 0.733 -10.330 -9.533 1.00 74.69 186 CYS A O 1
ATOM 1494 N N . GLU A 1 187 ? -0.537 -10.303 -7.689 1.00 80.44 187 GLU A N 1
ATOM 1495 C CA . GLU A 1 187 ? -1.565 -9.422 -8.252 1.00 80.44 187 GLU A CA 1
ATOM 1496 C C . GLU A 1 187 ? -1.049 -8.004 -8.530 1.00 80.44 187 GLU A C 1
ATOM 1498 O O . GLU A 1 187 ? -1.394 -7.413 -9.555 1.00 80.44 187 GLU A O 1
ATOM 1503 N N . PHE A 1 188 ? -0.164 -7.471 -7.675 1.00 87.50 188 PHE A N 1
ATOM 1504 C CA . PHE A 1 188 ? 0.538 -6.217 -7.968 1.00 87.50 188 PHE A CA 1
ATOM 1505 C C . PHE A 1 188 ? 1.380 -6.371 -9.238 1.00 87.50 188 PHE A C 1
ATOM 1507 O O . PHE A 1 188 ? 1.301 -5.539 -10.138 1.00 87.50 188 PHE A O 1
ATOM 1514 N N . ALA A 1 189 ? 2.144 -7.465 -9.330 1.00 87.19 189 ALA A N 1
ATOM 1515 C CA . ALA A 1 189 ? 3.009 -7.751 -10.469 1.00 87.19 189 ALA A CA 1
ATOM 1516 C C . ALA A 1 189 ? 2.213 -7.890 -11.780 1.00 87.19 189 ALA A C 1
ATOM 1518 O O . ALA A 1 189 ? 2.651 -7.392 -12.816 1.00 87.19 189 ALA A O 1
ATOM 1519 N N . ALA A 1 190 ? 1.037 -8.520 -11.731 1.00 87.06 190 ALA A N 1
ATOM 1520 C CA . ALA A 1 190 ? 0.129 -8.658 -12.870 1.00 87.06 190 ALA A CA 1
ATOM 1521 C C . ALA A 1 190 ? -0.506 -7.321 -13.294 1.00 87.06 190 ALA A C 1
ATOM 1523 O O . ALA A 1 190 ? -0.831 -7.140 -14.463 1.00 87.06 190 ALA A O 1
ATOM 1524 N N . SER A 1 191 ? -0.650 -6.375 -12.362 1.00 89.56 191 SER A N 1
ATOM 1525 C CA . SER A 1 191 ? -1.328 -5.093 -12.593 1.00 89.56 191 SER A CA 1
ATOM 1526 C C . SER A 1 191 ? -0.385 -3.947 -12.980 1.00 89.56 191 SER A C 1
ATOM 1528 O O . SER A 1 191 ? -0.853 -2.828 -13.172 1.00 89.56 191 SER A O 1
ATOM 1530 N N . VAL A 1 192 ? 0.930 -4.180 -13.092 1.00 91.44 192 VAL A N 1
ATOM 1531 C CA . VAL A 1 192 ? 1.947 -3.124 -13.288 1.00 91.44 192 VAL A CA 1
ATOM 1532 C C . VAL A 1 192 ? 1.597 -2.137 -14.397 1.00 91.44 192 VAL A C 1
ATOM 1534 O O . VAL A 1 192 ? 1.645 -0.936 -14.147 1.00 91.44 192 VAL A O 1
ATOM 1537 N N . GLY A 1 193 ? 1.226 -2.615 -15.590 1.00 87.00 193 GLY A N 1
ATOM 1538 C CA . GLY A 1 193 ? 0.922 -1.738 -16.728 1.00 87.00 193 GLY A CA 1
ATOM 1539 C C . GLY A 1 193 ? -0.232 -0.780 -16.428 1.00 87.00 193 GLY A C 1
ATOM 1540 O O . GLY A 1 193 ? -0.126 0.422 -16.658 1.00 87.00 193 GLY A O 1
ATOM 1541 N N . GLU A 1 194 ? -1.298 -1.287 -15.807 1.00 88.94 194 GLU A N 1
ATOM 1542 C CA . GLU A 1 194 ? -2.452 -0.478 -15.409 1.00 88.94 194 GLU A CA 1
ATOM 1543 C C . GLU A 1 194 ? -2.129 0.485 -14.260 1.00 88.94 194 GLU A C 1
ATOM 1545 O O . GLU A 1 194 ? -2.653 1.598 -14.225 1.00 88.94 194 GLU A O 1
ATOM 1550 N N . LEU A 1 195 ? -1.299 0.058 -13.303 1.00 90.62 195 LEU A N 1
ATOM 1551 C CA . LEU A 1 195 ? -0.897 0.876 -12.156 1.00 90.62 195 LEU A CA 1
ATOM 1552 C C . LEU A 1 195 ? -0.036 2.050 -12.599 1.00 90.62 195 LEU A C 1
ATOM 1554 O O . LEU A 1 195 ? -0.342 3.185 -12.247 1.00 90.62 195 LEU A O 1
ATOM 1558 N N . VAL A 1 196 ? 0.991 1.772 -13.404 1.00 90.44 196 VAL A N 1
ATOM 1559 C CA . VAL A 1 196 ? 1.808 2.793 -14.062 1.00 90.44 196 VAL A CA 1
ATOM 1560 C C . VAL A 1 196 ? 0.872 3.695 -14.852 1.00 90.44 196 VAL A C 1
ATOM 1562 O O . VAL A 1 196 ? 0.829 4.884 -14.562 1.00 90.44 196 VAL A O 1
ATOM 1565 N N . GLY A 1 197 ? 0.057 3.129 -15.753 1.00 85.94 197 GLY A N 1
ATOM 1566 C CA . GLY A 1 197 ? -0.933 3.810 -16.597 1.00 85.94 197 GLY A CA 1
ATOM 1567 C C . GLY A 1 197 ? -1.855 4.794 -15.870 1.00 85.94 197 GLY A C 1
ATOM 1568 O O . GLY A 1 197 ? -2.176 5.838 -16.429 1.00 85.94 197 GLY A O 1
ATOM 1569 N N . GLY A 1 198 ? -2.239 4.492 -14.628 1.00 85.50 198 GLY A N 1
ATOM 1570 C CA . GLY A 1 198 ? -3.110 5.337 -13.808 1.00 85.50 198 GLY A CA 1
ATOM 1571 C C . GLY A 1 198 ? -2.417 6.468 -13.040 1.00 85.50 198 GLY A C 1
ATOM 1572 O O . GLY A 1 198 ? -3.113 7.321 -12.497 1.00 85.50 198 GLY A O 1
ATOM 1573 N N . MET A 1 199 ? -1.083 6.496 -12.964 1.00 87.88 199 MET A N 1
ATOM 1574 C CA . MET A 1 199 ? -0.352 7.587 -12.305 1.00 87.88 199 MET A CA 1
ATOM 1575 C C . MET A 1 199 ? -0.342 8.837 -13.185 1.00 87.88 199 MET A C 1
ATOM 1577 O O . MET A 1 199 ? 0.031 8.752 -14.351 1.00 87.88 199 MET A O 1
ATOM 1581 N N . GLU A 1 200 ? -0.697 9.997 -12.634 1.00 80.31 200 GLU A N 1
ATOM 1582 C CA . GLU A 1 200 ? -0.741 11.271 -13.372 1.00 80.31 200 GLU A CA 1
ATOM 1583 C C . GLU A 1 200 ? 0.653 11.714 -13.849 1.00 80.31 200 GLU A C 1
ATOM 1585 O O . GLU A 1 200 ? 0.850 12.005 -15.025 1.00 80.31 200 GLU A O 1
ATOM 1590 N N . ASN A 1 201 ? 1.642 11.662 -12.954 1.00 82.69 201 ASN A N 1
ATOM 1591 C CA . ASN A 1 201 ? 3.051 11.897 -13.256 1.00 82.69 201 ASN A CA 1
ATOM 1592 C C . ASN A 1 201 ? 3.837 10.610 -13.008 1.00 82.69 201 ASN A C 1
ATOM 1594 O O . ASN A 1 201 ? 3.565 9.908 -12.034 1.00 82.69 201 ASN A O 1
ATOM 1598 N N . LEU A 1 202 ? 4.814 10.313 -13.866 1.00 87.81 202 LEU A N 1
ATOM 1599 C CA . LEU A 1 202 ? 5.723 9.178 -13.702 1.00 87.81 202 LEU A CA 1
ATOM 1600 C C . LEU A 1 202 ? 7.098 9.675 -13.253 1.00 87.81 202 LEU A C 1
ATOM 1602 O O . LEU A 1 202 ? 7.859 10.161 -14.085 1.00 87.81 202 LEU A O 1
ATOM 1606 N N . PRO A 1 203 ? 7.438 9.564 -11.959 1.00 89.56 203 PRO A N 1
ATOM 1607 C CA . PRO A 1 203 ? 8.796 9.829 -11.506 1.00 89.56 203 PRO A CA 1
ATOM 1608 C C . PRO A 1 203 ? 9.798 8.849 -12.130 1.00 89.56 203 PRO A C 1
ATOM 1610 O 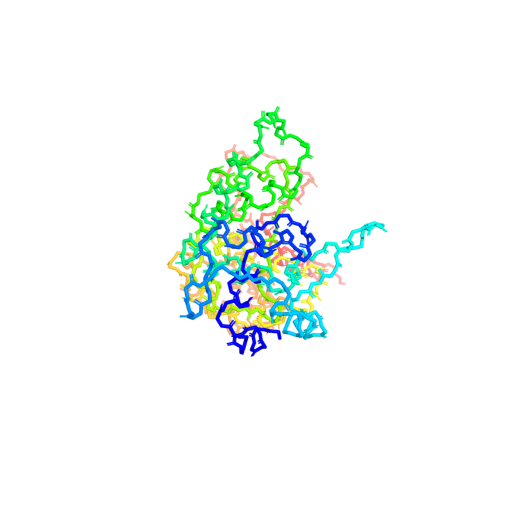O . PRO A 1 203 ? 9.493 7.662 -12.272 1.00 89.56 203 PRO A O 1
ATOM 1613 N N . ASP A 1 204 ? 11.023 9.311 -12.390 1.00 88.12 204 ASP A N 1
ATOM 1614 C CA . ASP A 1 204 ? 12.125 8.485 -12.914 1.00 88.12 204 ASP A CA 1
ATOM 1615 C C . ASP A 1 204 ? 12.340 7.193 -12.113 1.00 88.12 204 ASP A C 1
ATOM 1617 O O . ASP A 1 204 ? 12.561 6.127 -12.686 1.00 88.12 204 ASP A O 1
ATOM 1621 N N . ASP A 1 205 ? 12.230 7.259 -10.784 1.00 89.50 205 ASP A N 1
ATOM 1622 C CA . ASP A 1 205 ? 12.407 6.087 -9.922 1.00 89.50 205 ASP A CA 1
ATOM 1623 C C . ASP A 1 205 ? 11.280 5.053 -10.102 1.00 89.50 205 ASP A C 1
ATOM 1625 O O . ASP A 1 205 ? 11.525 3.848 -10.012 1.00 89.50 205 ASP A O 1
ATOM 1629 N N . VAL A 1 206 ? 10.054 5.498 -10.406 1.00 92.69 206 VAL A N 1
ATOM 1630 C CA . VAL A 1 206 ? 8.937 4.602 -10.752 1.00 92.69 206 VAL A CA 1
ATOM 1631 C C . VAL A 1 206 ? 9.182 3.968 -12.117 1.00 92.69 206 VAL A C 1
ATOM 1633 O O . VAL A 1 206 ? 8.978 2.764 -12.263 1.00 92.69 206 VAL A O 1
ATOM 1636 N N . ILE A 1 207 ? 9.661 4.742 -13.096 1.00 92.44 207 ILE A N 1
ATOM 1637 C CA . ILE A 1 207 ? 10.017 4.237 -14.430 1.00 92.44 207 ILE A CA 1
ATOM 1638 C C . ILE A 1 207 ? 11.104 3.165 -14.317 1.00 92.44 207 ILE A C 1
ATOM 1640 O O . ILE A 1 207 ? 10.965 2.088 -14.897 1.00 92.44 207 ILE A O 1
ATOM 1644 N N . LEU A 1 208 ? 12.151 3.412 -13.526 1.00 90.94 208 LEU A N 1
ATOM 1645 C CA . LEU A 1 208 ? 13.221 2.446 -13.279 1.00 90.94 208 LEU A CA 1
ATOM 1646 C C . LEU A 1 208 ? 12.677 1.166 -12.627 1.00 90.94 208 LEU A C 1
ATOM 1648 O O . LEU A 1 208 ? 12.917 0.069 -13.129 1.00 90.94 208 LEU A O 1
ATOM 1652 N N . ALA A 1 209 ? 11.898 1.296 -11.551 1.00 92.88 209 ALA A N 1
ATOM 1653 C CA . ALA A 1 209 ? 11.332 0.149 -10.844 1.00 92.88 209 ALA A CA 1
ATOM 1654 C C . ALA A 1 209 ? 10.362 -0.667 -11.722 1.00 92.88 209 ALA A C 1
ATOM 1656 O O . ALA A 1 209 ? 10.360 -1.898 -11.672 1.00 92.88 209 ALA A O 1
ATOM 1657 N N . ALA A 1 210 ? 9.561 0.005 -12.555 1.00 94.62 210 ALA A N 1
ATOM 1658 C CA . ALA A 1 210 ? 8.681 -0.640 -13.526 1.00 94.62 210 ALA A CA 1
ATOM 1659 C C . ALA A 1 210 ? 9.485 -1.358 -14.619 1.00 94.62 210 ALA A C 1
ATOM 1661 O O . ALA A 1 210 ? 9.152 -2.487 -14.974 1.00 94.62 210 ALA A O 1
ATOM 1662 N N . THR A 1 211 ? 10.563 -0.740 -15.110 1.00 94.38 211 THR A N 1
ATOM 1663 C CA . THR A 1 211 ? 11.470 -1.333 -16.105 1.00 94.38 211 THR A CA 1
ATOM 1664 C C . THR A 1 211 ? 12.085 -2.623 -15.578 1.00 94.38 211 THR A C 1
ATOM 1666 O O . THR A 1 211 ? 12.051 -3.639 -16.273 1.00 94.38 211 THR A O 1
ATOM 1669 N N . ASP A 1 212 ? 12.590 -2.615 -14.343 1.00 93.81 212 ASP A N 1
ATOM 1670 C CA . ASP A 1 212 ? 13.175 -3.797 -13.704 1.00 93.81 212 ASP A CA 1
ATOM 1671 C C . ASP A 1 212 ? 12.153 -4.926 -13.568 1.00 93.81 212 ASP A C 1
ATOM 1673 O O . ASP A 1 212 ? 12.419 -6.061 -13.967 1.00 93.81 212 ASP A O 1
ATOM 1677 N N . LEU A 1 213 ? 10.957 -4.612 -13.063 1.00 93.81 213 LEU A N 1
ATOM 1678 C CA . LEU A 1 213 ? 9.908 -5.606 -12.855 1.00 93.81 213 LEU A CA 1
ATOM 1679 C C . LEU A 1 213 ? 9.396 -6.197 -14.175 1.00 93.81 213 LEU A C 1
ATOM 1681 O O . LEU A 1 213 ? 9.308 -7.417 -14.304 1.00 93.81 213 LEU A O 1
ATOM 1685 N N . LEU A 1 214 ? 9.116 -5.364 -15.178 1.00 94.44 214 LEU A N 1
ATOM 1686 C CA . LEU A 1 214 ? 8.661 -5.826 -16.493 1.00 94.44 214 LEU A CA 1
ATOM 1687 C C . LEU A 1 214 ? 9.746 -6.628 -17.225 1.00 94.44 214 LEU A C 1
ATOM 1689 O O . LEU A 1 214 ? 9.435 -7.623 -17.881 1.00 94.44 214 LEU A O 1
ATOM 1693 N N . THR A 1 215 ? 11.017 -6.239 -17.080 1.00 94.69 215 THR A N 1
ATOM 1694 C CA . THR A 1 215 ? 12.151 -6.992 -17.635 1.00 94.69 215 THR A CA 1
ATOM 1695 C C . THR A 1 215 ? 12.270 -8.362 -16.972 1.00 94.69 215 THR A C 1
ATOM 1697 O O . THR A 1 215 ? 12.380 -9.364 -17.676 1.00 94.69 215 THR A O 1
ATOM 1700 N N . ALA A 1 216 ? 12.181 -8.431 -15.639 1.00 92.00 216 ALA A N 1
ATOM 1701 C CA . ALA A 1 216 ? 12.218 -9.690 -14.893 1.00 92.00 216 ALA A CA 1
ATOM 1702 C C . ALA A 1 216 ? 11.059 -10.633 -15.267 1.00 92.00 216 ALA A C 1
ATOM 1704 O O . ALA A 1 216 ? 11.226 -11.851 -15.271 1.00 92.00 216 ALA A O 1
ATOM 1705 N N . GLN A 1 217 ? 9.898 -10.079 -15.624 1.00 91.38 217 GLN A N 1
ATOM 1706 C CA . GLN A 1 217 ? 8.742 -10.832 -16.123 1.00 91.38 217 GLN A CA 1
ATOM 1707 C C . GLN A 1 217 ? 8.864 -11.261 -17.595 1.00 91.38 217 GLN A C 1
ATOM 1709 O O . GLN A 1 217 ? 8.049 -12.055 -18.061 1.00 91.38 217 GLN A O 1
ATOM 1714 N N . GLY A 1 218 ? 9.816 -10.710 -18.357 1.00 92.75 218 GLY A N 1
ATOM 1715 C CA . GLY A 1 218 ? 9.854 -10.858 -19.815 1.00 92.75 218 GLY A CA 1
ATOM 1716 C C . GLY A 1 218 ? 8.683 -10.168 -20.532 1.00 92.75 218 GLY A C 1
ATOM 1717 O O . GLY A 1 218 ? 8.341 -10.533 -21.658 1.00 92.75 218 GLY A O 1
ATOM 1718 N N . ASN A 1 219 ? 8.042 -9.179 -19.900 1.00 93.88 219 ASN A N 1
ATOM 1719 C CA . ASN A 1 219 ? 6.858 -8.505 -20.427 1.00 93.88 219 ASN A CA 1
ATOM 1720 C C . ASN A 1 219 ? 7.236 -7.408 -21.440 1.00 93.88 219 ASN A C 1
ATOM 1722 O O . ASN A 1 219 ? 7.259 -6.215 -21.133 1.00 93.88 219 ASN A O 1
ATOM 1726 N N . ILE A 1 220 ? 7.518 -7.826 -22.677 1.00 94.62 220 ILE A N 1
ATOM 1727 C CA . ILE A 1 220 ? 7.901 -6.928 -23.779 1.00 94.62 220 ILE A CA 1
ATOM 1728 C C . ILE A 1 220 ? 6.806 -5.895 -24.082 1.00 94.62 220 ILE A C 1
ATOM 1730 O O . ILE A 1 220 ? 7.129 -4.740 -24.350 1.00 94.62 220 ILE A O 1
ATOM 1734 N N . ALA A 1 221 ? 5.528 -6.287 -24.052 1.00 93.19 221 ALA A N 1
ATOM 1735 C CA . ALA A 1 221 ? 4.420 -5.378 -24.352 1.00 93.19 221 ALA A CA 1
ATOM 1736 C C . ALA A 1 221 ? 4.345 -4.233 -23.331 1.00 93.19 221 ALA A C 1
ATOM 1738 O O . ALA A 1 221 ? 4.333 -3.067 -23.720 1.00 93.19 221 ALA A O 1
ATOM 1739 N N . GLY A 1 222 ? 4.421 -4.559 -22.036 1.00 92.69 222 GLY A N 1
ATOM 1740 C CA . GLY A 1 222 ? 4.436 -3.557 -20.971 1.00 92.69 222 GLY A CA 1
ATOM 1741 C C . GLY A 1 222 ? 5.649 -2.625 -21.037 1.00 92.69 222 GLY A C 1
ATOM 1742 O O . GLY A 1 222 ? 5.512 -1.433 -20.781 1.00 92.69 222 GLY A O 1
ATOM 1743 N N . LEU A 1 223 ? 6.830 -3.123 -21.428 1.00 94.00 223 LEU A N 1
ATOM 1744 C CA . LEU A 1 223 ? 8.012 -2.270 -21.631 1.00 94.00 223 LEU A CA 1
ATOM 1745 C C . LEU A 1 223 ? 7.817 -1.275 -22.783 1.00 94.00 223 LEU A C 1
ATOM 1747 O O . LEU A 1 223 ? 8.230 -0.124 -22.671 1.00 94.00 223 LEU A O 1
ATOM 1751 N N . VAL A 1 224 ? 7.181 -1.694 -23.881 1.00 92.62 224 VAL A N 1
ATOM 1752 C CA . VAL A 1 224 ? 6.879 -0.805 -25.017 1.00 92.62 224 VAL A CA 1
ATOM 1753 C C . VAL A 1 224 ? 5.886 0.286 -24.610 1.00 92.62 224 VAL A C 1
ATOM 1755 O O . VAL A 1 224 ? 6.090 1.451 -24.947 1.00 92.62 224 VAL A O 1
ATOM 1758 N N . GLU A 1 225 ? 4.846 -0.065 -23.853 1.00 91.94 225 GLU A N 1
ATOM 1759 C CA . GLU A 1 225 ? 3.886 0.910 -23.316 1.00 91.94 225 GLU A CA 1
ATOM 1760 C C . GLU A 1 225 ? 4.551 1.892 -22.342 1.00 91.94 225 GLU A C 1
ATOM 1762 O O . GLU A 1 225 ? 4.322 3.101 -22.424 1.00 91.94 225 GLU A O 1
ATOM 1767 N N . LEU A 1 226 ? 5.424 1.396 -21.458 1.00 92.69 226 LEU A N 1
ATOM 1768 C CA . LEU A 1 226 ? 6.187 2.234 -20.534 1.00 92.69 226 LEU A CA 1
ATOM 1769 C C . LEU A 1 226 ? 7.106 3.206 -21.288 1.00 92.69 226 LEU A C 1
ATOM 1771 O O . LEU A 1 226 ? 7.125 4.391 -20.961 1.00 92.69 226 LEU A O 1
ATOM 1775 N N . ALA A 1 227 ? 7.819 2.740 -22.319 1.00 90.88 227 ALA A N 1
ATOM 1776 C CA . ALA A 1 227 ? 8.686 3.583 -23.147 1.00 90.88 227 ALA A CA 1
ATOM 1777 C C . ALA A 1 227 ? 7.915 4.718 -23.837 1.00 90.88 227 ALA A C 1
ATOM 1779 O O . ALA A 1 227 ? 8.408 5.844 -23.899 1.00 90.88 227 ALA A O 1
ATOM 1780 N N . ALA A 1 228 ? 6.696 4.442 -24.312 1.00 89.12 228 ALA A N 1
ATOM 1781 C CA . ALA A 1 228 ? 5.840 5.450 -24.933 1.00 89.12 228 ALA A CA 1
ATOM 1782 C C . ALA A 1 228 ? 5.400 6.541 -23.942 1.00 89.12 228 ALA A C 1
ATOM 1784 O O . ALA A 1 228 ? 5.251 7.696 -24.336 1.00 89.12 228 ALA A O 1
ATOM 1785 N N . ARG A 1 229 ? 5.212 6.196 -22.662 1.00 87.75 229 ARG A N 1
ATOM 1786 C CA . ARG A 1 229 ? 4.829 7.153 -21.611 1.00 87.75 229 ARG A CA 1
ATOM 1787 C C . ARG A 1 229 ? 5.984 7.938 -21.013 1.00 87.75 229 ARG A C 1
ATOM 1789 O O . ARG A 1 229 ? 5.762 9.048 -20.549 1.00 87.75 229 ARG A O 1
ATOM 1796 N N . ALA A 1 230 ? 7.166 7.342 -20.952 1.00 84.19 230 ALA A N 1
ATOM 1797 C CA . ALA A 1 230 ? 8.296 7.908 -20.233 1.00 84.19 230 ALA A CA 1
ATOM 1798 C C . ALA A 1 230 ? 9.059 8.986 -21.035 1.00 84.19 230 ALA A C 1
ATOM 1800 O O . ALA A 1 230 ? 10.014 9.538 -20.520 1.00 84.19 230 ALA A O 1
ATOM 1801 N N . GLU A 1 231 ? 8.656 9.296 -22.275 1.00 72.38 231 GLU A N 1
ATOM 1802 C CA . GLU A 1 231 ? 9.362 10.221 -23.181 1.00 72.38 231 GLU A CA 1
ATOM 1803 C C . GLU A 1 231 ? 10.856 9.863 -23.354 1.00 72.38 231 GLU A C 1
ATOM 1805 O O . GLU A 1 231 ? 11.751 10.479 -22.789 1.00 72.38 231 GLU A O 1
ATOM 1810 N N . SER A 1 232 ? 11.140 8.860 -24.196 1.00 69.88 232 SER A N 1
ATOM 1811 C CA . SER A 1 232 ? 12.497 8.433 -24.590 1.00 69.88 232 SER A CA 1
ATOM 1812 C C . SER A 1 232 ? 13.422 8.066 -23.417 1.00 69.88 232 SER A C 1
ATOM 1814 O O . SER A 1 232 ? 14.357 8.794 -23.078 1.00 69.88 232 SER A O 1
ATOM 1816 N N . HIS A 1 233 ? 13.252 6.850 -22.892 1.00 80.88 233 HIS A N 1
ATOM 1817 C CA . HIS A 1 233 ? 14.228 6.196 -22.016 1.00 80.88 233 HIS A CA 1
ATOM 1818 C C . HIS A 1 233 ? 14.970 5.087 -22.779 1.00 80.88 233 HIS A C 1
ATOM 1820 O O . HIS A 1 233 ? 14.450 3.970 -22.880 1.00 80.88 233 HIS A O 1
ATOM 1826 N N . PRO A 1 234 ? 16.204 5.330 -23.265 1.00 86.12 234 PRO A N 1
ATOM 1827 C CA . PRO A 1 234 ? 16.944 4.332 -24.041 1.00 86.12 234 PRO A CA 1
ATOM 1828 C C . PRO A 1 234 ? 17.251 3.056 -23.238 1.00 86.12 234 PRO A C 1
ATOM 1830 O O . PRO A 1 234 ? 17.412 1.984 -23.812 1.00 86.12 234 PRO A O 1
ATOM 1833 N N . GLU A 1 235 ? 17.271 3.134 -21.900 1.00 88.75 235 GLU A N 1
ATOM 1834 C CA . GLU A 1 235 ? 17.386 1.961 -21.017 1.00 88.75 235 GLU A CA 1
ATOM 1835 C C . GLU A 1 235 ? 16.232 0.961 -21.241 1.00 88.75 235 GLU A C 1
ATOM 1837 O O . GLU A 1 235 ? 16.466 -0.247 -21.270 1.00 88.75 235 GLU A O 1
ATOM 1842 N N . ILE A 1 236 ? 15.006 1.449 -21.471 1.00 92.69 236 ILE A N 1
ATOM 1843 C CA . ILE A 1 236 ? 13.822 0.610 -21.718 1.00 92.69 236 ILE A CA 1
ATOM 1844 C C . ILE A 1 236 ? 13.908 -0.029 -23.104 1.00 92.69 236 ILE A C 1
ATOM 1846 O O . ILE A 1 236 ? 13.682 -1.230 -23.252 1.00 92.69 236 ILE A O 1
ATOM 1850 N N . GLU A 1 237 ? 14.293 0.752 -24.115 1.00 91.88 237 GLU A N 1
ATOM 1851 C CA . GLU A 1 237 ? 14.503 0.253 -25.479 1.00 91.88 237 GLU A CA 1
ATOM 1852 C C . GLU A 1 237 ? 15.599 -0.816 -25.527 1.00 91.88 237 GLU A C 1
ATOM 1854 O O . GLU A 1 237 ? 15.442 -1.837 -26.201 1.00 91.88 237 GLU A O 1
ATOM 1859 N N . GLY A 1 238 ? 16.679 -0.619 -24.765 1.00 92.94 238 GLY A N 1
ATOM 1860 C CA . GLY A 1 238 ? 17.748 -1.597 -24.599 1.00 92.94 238 GLY A CA 1
ATOM 1861 C C . GLY A 1 238 ? 17.244 -2.913 -24.003 1.00 92.94 238 GLY A C 1
ATOM 1862 O O . GLY A 1 238 ? 17.542 -3.981 -24.541 1.00 92.94 238 GLY A O 1
ATOM 1863 N N . CYS A 1 239 ? 16.416 -2.854 -22.954 1.00 95.06 239 CYS A N 1
ATOM 1864 C CA . CYS A 1 239 ? 15.769 -4.040 -22.381 1.00 95.06 239 CYS A CA 1
ATOM 1865 C C . CYS A 1 239 ? 14.845 -4.744 -23.388 1.00 95.06 239 CYS A C 1
ATOM 1867 O O . CYS A 1 239 ? 14.912 -5.966 -23.528 1.00 95.06 239 CYS A O 1
ATOM 1869 N N . VAL A 1 240 ? 14.019 -3.999 -24.132 1.00 95.44 240 VAL A N 1
ATOM 1870 C CA . VAL A 1 240 ? 13.138 -4.562 -25.174 1.00 95.44 240 VAL A CA 1
ATOM 1871 C C . VAL A 1 240 ? 13.948 -5.277 -26.254 1.00 95.44 240 VAL A C 1
ATOM 1873 O O . VAL A 1 240 ? 13.624 -6.409 -26.617 1.00 95.44 240 VAL A O 1
ATOM 1876 N N . ALA A 1 241 ? 15.002 -4.638 -26.763 1.00 94.62 241 ALA A N 1
ATOM 1877 C CA . ALA A 1 241 ? 15.871 -5.214 -27.782 1.00 94.62 241 ALA A CA 1
ATOM 1878 C C . ALA A 1 241 ? 16.569 -6.483 -27.268 1.00 94.62 241 ALA A C 1
ATOM 1880 O O . ALA A 1 241 ? 16.556 -7.506 -27.954 1.00 94.62 241 ALA A O 1
ATOM 1881 N N . PHE A 1 242 ? 17.077 -6.460 -26.029 1.00 96.12 242 PHE A N 1
ATOM 1882 C CA . PHE A 1 242 ? 17.714 -7.620 -25.407 1.00 96.12 242 PHE A CA 1
ATOM 1883 C C . PHE A 1 242 ? 16.749 -8.807 -25.315 1.00 96.12 242 PHE A C 1
ATOM 1885 O O . PHE A 1 242 ? 17.091 -9.911 -25.735 1.00 96.12 242 PHE A O 1
ATOM 1892 N N . LEU A 1 243 ? 15.527 -8.584 -24.817 1.00 95.12 243 LEU A N 1
ATOM 1893 C CA . LEU A 1 243 ? 14.511 -9.634 -24.669 1.00 95.12 243 LEU A CA 1
ATOM 1894 C C . LEU A 1 243 ? 14.024 -10.195 -26.014 1.00 95.12 243 LEU A C 1
ATOM 1896 O O . LEU A 1 243 ? 13.605 -11.348 -26.081 1.00 95.12 243 LEU A O 1
ATOM 1900 N N . ARG A 1 244 ? 14.105 -9.410 -27.094 1.00 95.81 244 ARG A N 1
ATOM 1901 C CA . ARG A 1 244 ? 13.826 -9.862 -28.470 1.00 95.81 244 ARG A CA 1
ATOM 1902 C C . ARG A 1 244 ? 15.004 -10.587 -29.129 1.00 95.81 244 ARG A C 1
ATOM 1904 O O . ARG A 1 244 ? 14.851 -11.089 -30.239 1.00 95.81 244 ARG A O 1
ATOM 1911 N N . GLY A 1 245 ? 16.165 -10.633 -28.476 1.00 94.25 245 GLY A N 1
ATOM 1912 C CA . GLY A 1 245 ? 17.395 -11.195 -29.031 1.00 94.25 245 GLY A CA 1
ATOM 1913 C C . GLY A 1 245 ? 18.146 -10.264 -29.991 1.00 94.25 245 GLY A C 1
ATOM 1914 O O . GLY A 1 245 ? 19.116 -10.697 -30.613 1.00 94.25 245 GLY A O 1
ATOM 1915 N N . ASP A 1 246 ? 17.746 -8.994 -30.108 1.00 95.38 246 ASP A N 1
ATOM 1916 C CA . ASP A 1 246 ? 18.484 -7.974 -30.860 1.00 95.38 246 ASP A CA 1
ATOM 1917 C C . ASP A 1 246 ? 19.564 -7.340 -29.973 1.00 95.38 246 ASP A C 1
ATOM 1919 O O . ASP A 1 246 ? 19.437 -6.241 -29.426 1.00 95.38 246 ASP A O 1
ATOM 1923 N N . PHE A 1 247 ? 20.641 -8.096 -29.790 1.00 94.25 247 PHE A N 1
ATOM 1924 C CA . PHE A 1 247 ? 21.715 -7.753 -28.865 1.00 94.25 247 PHE A CA 1
ATOM 1925 C C . PHE A 1 247 ? 22.572 -6.567 -29.322 1.00 94.25 247 PHE A C 1
ATOM 1927 O O . PHE A 1 247 ? 23.087 -5.833 -28.480 1.00 94.25 247 PHE A O 1
ATOM 1934 N N . GLU A 1 248 ? 22.695 -6.343 -30.632 1.00 91.69 248 GLU A N 1
ATOM 1935 C CA . GLU A 1 248 ? 23.426 -5.192 -31.171 1.00 91.69 248 GLU A CA 1
ATOM 1936 C C . GLU A 1 248 ? 22.693 -3.887 -30.872 1.00 91.69 248 GLU A C 1
ATOM 1938 O O . GLU A 1 248 ? 23.302 -2.924 -30.397 1.00 91.69 248 GLU A O 1
ATOM 1943 N N . THR A 1 249 ? 21.376 -3.853 -31.103 1.00 92.75 249 THR A N 1
ATOM 1944 C CA . THR A 1 249 ? 20.557 -2.694 -30.738 1.00 92.75 249 THR A CA 1
ATOM 1945 C C . THR A 1 249 ? 20.541 -2.505 -29.226 1.00 92.75 249 THR A C 1
ATOM 1947 O O . THR A 1 249 ? 20.771 -1.390 -28.760 1.00 92.75 249 THR A O 1
ATOM 1950 N N . ALA A 1 250 ? 20.368 -3.581 -28.449 1.00 92.75 250 ALA A N 1
ATOM 1951 C CA . ALA A 1 250 ? 20.391 -3.514 -26.988 1.00 92.75 250 ALA A CA 1
ATOM 1952 C C . ALA A 1 250 ? 21.681 -2.875 -26.459 1.00 92.75 250 ALA A C 1
ATOM 1954 O O . ALA A 1 250 ? 21.638 -1.952 -25.644 1.00 92.75 250 ALA A O 1
ATOM 1955 N N . ARG A 1 251 ? 22.834 -3.312 -26.981 1.00 90.75 251 ARG A N 1
ATOM 1956 C CA . ARG A 1 251 ? 24.139 -2.762 -26.612 1.00 90.75 251 ARG A CA 1
ATOM 1957 C C . ARG A 1 251 ? 24.231 -1.274 -26.916 1.00 90.75 251 ARG A C 1
ATOM 1959 O O . ARG A 1 251 ? 24.595 -0.509 -26.029 1.00 90.75 251 ARG A O 1
ATOM 1966 N N . LYS A 1 252 ? 23.894 -0.860 -28.142 1.00 90.94 252 LYS A N 1
ATOM 1967 C CA . LYS A 1 252 ? 23.965 0.553 -28.549 1.00 90.94 252 LYS A CA 1
ATOM 1968 C C . LYS A 1 252 ? 23.153 1.448 -27.620 1.00 90.94 252 LYS A C 1
ATOM 1970 O O . LYS A 1 252 ? 23.629 2.515 -27.241 1.00 90.94 252 LYS A O 1
ATOM 1975 N N . GLN A 1 253 ? 21.964 0.997 -27.227 1.00 91.06 253 GLN A N 1
ATOM 1976 C CA . GLN A 1 253 ? 21.101 1.744 -26.317 1.00 91.06 253 GLN A CA 1
ATOM 1977 C C . GLN A 1 253 ? 21.702 1.840 -24.908 1.00 91.06 253 GLN A C 1
ATOM 1979 O O . GLN A 1 253 ? 21.786 2.931 -24.344 1.00 91.06 253 GLN A O 1
ATOM 1984 N N . PHE A 1 254 ? 22.213 0.734 -24.357 1.00 91.06 254 PHE A N 1
ATOM 1985 C CA . PHE A 1 254 ? 22.879 0.743 -23.050 1.00 91.06 254 PHE A CA 1
ATOM 1986 C C . PHE A 1 254 ? 24.162 1.591 -23.035 1.00 91.06 254 PHE A C 1
ATOM 1988 O O . PHE A 1 254 ? 24.397 2.347 -22.089 1.00 91.06 254 PHE A O 1
ATOM 1995 N N . GLU A 1 255 ? 24.973 1.532 -24.093 1.00 87.56 255 GLU A N 1
ATOM 1996 C CA . GLU A 1 255 ? 26.174 2.359 -24.244 1.00 87.56 255 GLU A CA 1
ATOM 1997 C C . GLU A 1 255 ? 25.841 3.845 -24.370 1.00 87.56 255 GLU A C 1
ATOM 1999 O O . GLU A 1 255 ? 26.522 4.673 -23.762 1.00 87.56 255 GLU A O 1
ATOM 2004 N N . ALA A 1 256 ? 24.791 4.192 -25.120 1.00 84.81 256 ALA A N 1
ATOM 2005 C CA . ALA A 1 256 ? 24.338 5.571 -25.256 1.00 84.81 256 ALA A CA 1
ATOM 2006 C C . ALA A 1 256 ? 23.991 6.173 -23.887 1.00 84.81 256 ALA A C 1
ATOM 2008 O O . ALA A 1 256 ? 24.428 7.281 -23.577 1.00 84.81 256 ALA A O 1
ATOM 2009 N N . VAL A 1 257 ? 23.301 5.421 -23.027 1.00 83.75 257 VAL A N 1
ATOM 2010 C CA . VAL A 1 257 ? 22.961 5.867 -21.665 1.00 83.75 257 VAL A CA 1
ATOM 2011 C C . VAL A 1 257 ? 24.206 6.000 -20.791 1.00 83.75 257 VAL A C 1
ATOM 2013 O O . VAL A 1 257 ? 24.381 7.011 -20.099 1.00 83.75 257 VAL A O 1
ATOM 2016 N N . ASP A 1 258 ? 25.099 5.007 -20.832 1.00 78.38 258 ASP A N 1
ATOM 2017 C CA . ASP A 1 258 ? 26.340 5.031 -20.056 1.00 78.38 258 ASP A CA 1
ATOM 2018 C C . ASP A 1 258 ? 27.228 6.228 -20.446 1.00 78.38 258 ASP A C 1
ATOM 2020 O O . ASP A 1 258 ? 27.867 6.835 -19.581 1.00 78.38 258 ASP A O 1
ATOM 2024 N N . GLN A 1 259 ? 27.224 6.620 -21.725 1.00 76.06 259 GLN A N 1
ATOM 2025 C CA . GLN A 1 259 ? 27.940 7.788 -22.249 1.00 76.06 259 GLN A CA 1
ATOM 2026 C C . GLN A 1 259 ? 27.242 9.120 -21.938 1.00 76.06 259 GLN A C 1
ATOM 2028 O O . GLN A 1 259 ? 27.912 10.062 -21.507 1.00 76.06 259 GLN A O 1
ATOM 2033 N N . GLN A 1 260 ? 25.919 9.216 -22.095 1.00 70.75 260 GLN A N 1
ATOM 2034 C CA . GLN A 1 260 ? 25.157 10.446 -21.834 1.00 70.75 260 GLN A CA 1
ATOM 2035 C C . GLN A 1 260 ? 25.289 10.902 -20.376 1.00 70.75 260 GLN A C 1
ATOM 2037 O O . GLN A 1 260 ? 25.566 12.073 -20.109 1.00 70.75 260 GLN A O 1
ATOM 2042 N N . ARG A 1 261 ? 25.201 9.972 -19.417 1.00 64.50 261 ARG A N 1
ATOM 2043 C CA . ARG A 1 261 ? 25.346 10.283 -17.983 1.00 64.50 261 ARG A CA 1
ATOM 2044 C C . ARG A 1 261 ? 26.797 10.579 -17.557 1.00 64.50 261 ARG A C 1
ATOM 2046 O O . ARG A 1 261 ? 27.011 11.157 -16.496 1.00 64.50 261 ARG A O 1
ATOM 2053 N N . LYS A 1 262 ? 27.807 10.271 -18.388 1.00 55.06 262 LYS A N 1
ATOM 2054 C CA . LYS A 1 262 ? 29.210 10.709 -18.179 1.00 55.06 262 LYS A CA 1
ATOM 2055 C C . LYS A 1 262 ? 29.447 12.169 -18.578 1.00 55.06 262 LYS A C 1
ATOM 2057 O O . LYS A 1 262 ? 30.397 12.771 -18.086 1.00 55.06 262 LYS A O 1
ATOM 2062 N N . GLY A 1 263 ? 28.608 12.739 -19.447 1.00 44.47 263 GLY A N 1
ATOM 2063 C CA . GLY A 1 263 ? 28.761 14.102 -19.972 1.00 44.47 263 GLY A CA 1
ATOM 2064 C C . GLY A 1 263 ? 28.223 15.220 -19.069 1.00 44.47 263 GLY A C 1
ATOM 2065 O O . GLY A 1 263 ? 28.604 16.374 -19.243 1.00 44.47 263 GLY A O 1
ATOM 2066 N N . THR A 1 264 ? 27.372 14.903 -18.089 1.00 46.62 264 THR A N 1
ATOM 2067 C CA . THR A 1 264 ? 26.726 15.888 -17.197 1.00 46.62 264 THR A CA 1
ATOM 2068 C C . THR A 1 264 ? 27.499 16.154 -15.900 1.00 46.62 264 THR A C 1
ATOM 2070 O O . THR A 1 264 ? 27.246 17.143 -15.213 1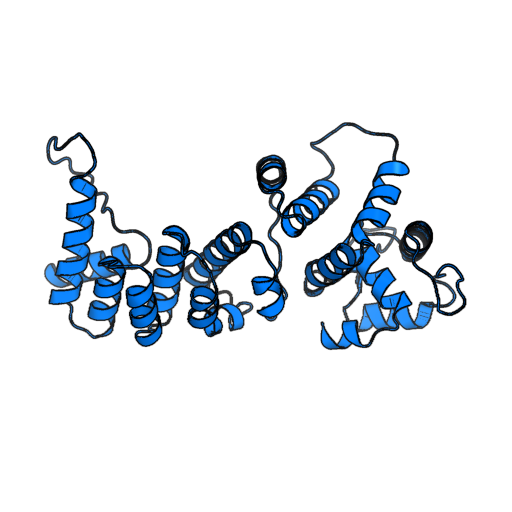.00 46.62 264 THR A O 1
ATOM 2073 N N . GLY A 1 265 ? 28.504 15.335 -15.578 1.00 41.22 265 GLY A N 1
ATOM 2074 C CA . GLY A 1 265 ? 29.455 15.609 -14.503 1.00 41.22 265 GLY A CA 1
ATOM 2075 C C . GLY A 1 265 ? 30.629 16.450 -15.005 1.00 41.22 265 GLY A C 1
ATOM 2076 O O . GLY A 1 265 ? 31.415 15.984 -15.827 1.00 41.22 265 GLY A O 1
ATOM 2077 N N . LYS A 1 266 ? 30.816 17.670 -14.475 1.00 38.34 266 LYS A N 1
ATOM 2078 C CA . LYS A 1 266 ? 32.058 18.465 -14.608 1.00 38.34 266 LYS A CA 1
ATOM 2079 C C . LYS A 1 266 ? 33.246 17.700 -14.003 1.00 38.34 266 LYS A C 1
ATOM 2081 O O . LYS A 1 266 ? 33.657 17.993 -12.886 1.00 38.34 266 LYS A O 1
ATOM 2086 N N . ARG A 1 267 ? 33.769 16.699 -14.712 1.00 40.88 267 ARG A N 1
ATOM 2087 C CA . ARG A 1 267 ? 35.080 16.045 -14.545 1.00 40.88 267 ARG A CA 1
ATOM 2088 C C . ARG A 1 267 ? 35.218 14.963 -15.622 1.00 40.88 267 ARG A C 1
ATOM 2090 O O . ARG A 1 267 ? 35.288 13.773 -15.342 1.00 40.88 267 ARG A O 1
ATOM 2097 N N . ALA A 1 268 ? 35.338 15.399 -16.874 1.00 40.81 268 ALA A N 1
ATOM 2098 C CA . ALA A 1 268 ? 36.034 14.622 -17.894 1.00 40.81 268 ALA A CA 1
ATOM 2099 C C . ALA A 1 268 ? 37.533 14.602 -17.533 1.00 40.81 268 ALA A C 1
ATOM 2101 O O . ALA A 1 268 ? 38.329 15.388 -18.038 1.00 40.81 268 ALA A O 1
ATOM 2102 N N . GLY A 1 269 ? 37.909 13.772 -16.561 1.00 37.12 269 GLY A N 1
ATOM 2103 C CA . GLY A 1 269 ? 39.271 13.677 -16.048 1.00 37.12 269 GLY A CA 1
ATOM 2104 C C . GLY A 1 269 ? 39.682 12.223 -15.886 1.00 37.12 269 GLY A C 1
ATOM 2105 O O . GLY A 1 269 ? 39.185 11.562 -14.989 1.00 37.12 269 GLY A O 1
ATOM 2106 N N . LYS A 1 270 ? 40.604 11.781 -16.753 1.00 36.81 270 LYS A N 1
ATOM 2107 C CA . LYS A 1 270 ? 41.440 10.565 -16.689 1.00 36.81 270 LYS A CA 1
ATOM 2108 C C . LYS A 1 270 ? 40.736 9.246 -16.319 1.00 36.81 270 LYS A C 1
ATOM 2110 O O . LYS A 1 270 ? 40.354 9.020 -15.181 1.00 36.81 270 LYS A O 1
ATOM 2115 N N . ARG A 1 271 ? 40.727 8.319 -17.290 1.00 42.16 271 ARG A N 1
ATOM 2116 C CA . ARG A 1 271 ? 40.462 6.876 -17.125 1.00 42.16 271 ARG A CA 1
ATOM 2117 C C . ARG A 1 271 ? 41.145 6.329 -15.858 1.00 42.16 271 ARG A C 1
ATOM 2119 O O . ARG A 1 271 ? 42.344 6.065 -15.878 1.00 42.16 271 ARG A O 1
ATOM 2126 N N . THR A 1 272 ? 40.389 6.132 -14.785 1.00 37.50 272 THR A N 1
ATOM 2127 C CA . THR A 1 272 ? 40.784 5.317 -13.630 1.00 37.50 272 THR A CA 1
ATOM 2128 C C . THR A 1 272 ? 39.999 4.007 -13.641 1.00 37.50 272 THR A C 1
ATOM 2130 O O . THR A 1 272 ? 38.878 3.933 -14.138 1.00 37.50 272 THR A O 1
ATOM 2133 N N . ALA A 1 273 ? 40.635 2.949 -13.137 1.00 39.81 273 ALA A N 1
ATOM 2134 C CA . ALA A 1 273 ? 40.255 1.543 -13.280 1.00 39.81 273 ALA A CA 1
ATOM 2135 C C . ALA A 1 273 ? 38.954 1.107 -12.567 1.00 39.81 273 ALA A C 1
ATOM 2137 O O . ALA A 1 273 ? 38.627 -0.076 -12.586 1.00 39.81 273 ALA A O 1
ATOM 2138 N N . ASN A 1 274 ? 38.174 2.033 -12.002 1.00 40.81 274 ASN A N 1
ATOM 2139 C CA . ASN A 1 274 ? 36.879 1.728 -11.397 1.00 40.81 274 ASN A CA 1
ATOM 2140 C C . ASN A 1 274 ? 35.762 2.091 -12.382 1.00 40.81 274 ASN A C 1
ATOM 2142 O O . ASN A 1 274 ? 35.242 3.205 -12.375 1.00 40.81 274 ASN A O 1
ATOM 2146 N N . ARG A 1 275 ? 35.414 1.147 -13.267 1.00 46.53 275 ARG A N 1
ATOM 2147 C CA . ARG A 1 275 ? 34.227 1.234 -14.134 1.00 46.53 275 ARG A CA 1
ATOM 2148 C C . ARG A 1 275 ? 32.958 1.167 -13.274 1.00 46.53 275 ARG A C 1
ATOM 2150 O O . ARG A 1 275 ? 32.422 0.090 -13.051 1.00 46.53 275 ARG A O 1
ATOM 2157 N N . THR A 1 276 ? 32.456 2.303 -12.809 1.00 53.22 276 THR A N 1
ATOM 2158 C CA . THR A 1 276 ? 31.060 2.418 -12.367 1.00 53.22 276 THR A CA 1
ATOM 2159 C C . THR A 1 276 ? 30.215 2.767 -13.592 1.00 53.22 276 THR A C 1
ATOM 2161 O O . THR A 1 276 ? 30.374 3.852 -14.152 1.00 53.22 276 THR A O 1
ATOM 2164 N N . THR A 1 277 ? 29.392 1.831 -14.067 1.00 59.31 277 THR A N 1
ATOM 2165 C CA . THR A 1 277 ? 28.420 2.091 -15.148 1.00 59.31 277 THR A CA 1
ATOM 2166 C C . THR A 1 277 ? 27.321 3.013 -14.620 1.00 59.31 277 THR A C 1
ATOM 2168 O O . THR A 1 277 ? 26.975 2.925 -13.441 1.00 59.31 277 THR A O 1
ATOM 2171 N N . ASN A 1 278 ? 26.753 3.864 -15.472 1.00 70.25 278 ASN A N 1
ATOM 2172 C CA . ASN A 1 278 ? 25.635 4.735 -15.084 1.00 70.25 278 ASN A CA 1
ATOM 2173 C C . ASN A 1 278 ? 24.251 4.091 -15.245 1.00 70.25 278 ASN A C 1
ATOM 2175 O O . ASN A 1 278 ? 23.245 4.745 -14.954 1.00 70.25 278 ASN A O 1
ATOM 2179 N N . LEU A 1 279 ? 24.197 2.848 -15.723 1.00 76.12 279 LEU A N 1
ATOM 2180 C CA . LEU A 1 279 ? 22.983 2.042 -15.766 1.00 76.12 279 LEU A CA 1
ATOM 2181 C C . LEU A 1 279 ? 22.624 1.589 -14.346 1.00 76.12 279 LEU A C 1
ATOM 2183 O O . LEU A 1 279 ? 23.505 1.321 -13.523 1.00 76.12 279 LEU A O 1
ATOM 2187 N N . ARG A 1 280 ? 21.329 1.483 -14.061 1.00 80.56 280 ARG A N 1
ATOM 2188 C CA . ARG A 1 280 ? 20.796 0.996 -12.778 1.00 80.56 280 ARG A CA 1
ATOM 2189 C C . ARG A 1 280 ? 19.915 -0.231 -13.017 1.00 80.56 280 ARG A C 1
ATOM 2191 O O . ARG A 1 280 ? 19.475 -0.436 -14.141 1.00 80.56 280 ARG A O 1
ATOM 2198 N N . GLY A 1 281 ? 19.685 -1.037 -11.980 1.00 84.31 281 GLY A N 1
ATOM 2199 C CA . GLY A 1 281 ? 18.706 -2.131 -12.022 1.00 84.31 281 GLY A CA 1
ATOM 2200 C C . GLY A 1 281 ? 19.054 -3.286 -12.971 1.00 84.31 281 GLY A C 1
ATOM 2201 O O . GLY A 1 281 ? 20.196 -3.735 -13.046 1.00 84.31 281 GLY A O 1
ATOM 2202 N N . PHE A 1 282 ? 18.069 -3.783 -13.711 1.00 87.62 282 PHE A N 1
ATOM 2203 C CA . PHE A 1 282 ? 18.241 -4.800 -14.750 1.00 87.62 282 PHE A CA 1
ATOM 2204 C C . PHE A 1 282 ? 19.074 -4.337 -15.953 1.00 87.62 282 PHE A C 1
ATOM 2206 O O . PHE A 1 282 ? 19.907 -5.128 -16.401 1.00 87.62 282 PHE A O 1
ATOM 2213 N N . PRO A 1 283 ? 18.934 -3.100 -16.473 1.00 89.56 283 PRO A N 1
ATOM 2214 C CA . PRO A 1 283 ? 19.759 -2.611 -17.580 1.00 89.56 283 PRO A CA 1
ATOM 2215 C C . PRO A 1 283 ? 21.270 -2.853 -17.417 1.00 89.56 283 PRO A C 1
ATOM 2217 O O . PRO A 1 283 ? 21.922 -3.309 -18.356 1.00 89.56 283 PRO A O 1
ATOM 2220 N N . ILE A 1 284 ? 21.841 -2.634 -16.223 1.00 89.12 284 ILE A N 1
ATOM 2221 C CA . ILE A 1 284 ? 23.272 -2.905 -15.973 1.00 89.12 284 ILE A CA 1
ATOM 2222 C C . ILE A 1 284 ? 23.594 -4.405 -16.007 1.00 89.12 284 ILE A C 1
ATOM 2224 O O . ILE A 1 284 ? 24.649 -4.796 -16.515 1.00 89.12 284 ILE A O 1
ATOM 2228 N N . VAL A 1 285 ? 22.694 -5.254 -15.501 1.00 90.19 285 VAL A N 1
ATOM 2229 C CA . VAL A 1 285 ? 22.859 -6.715 -15.520 1.00 90.19 285 VAL A CA 1
ATOM 2230 C C . VAL A 1 285 ? 22.861 -7.210 -16.962 1.00 90.19 285 VAL A C 1
ATOM 2232 O O . VAL A 1 285 ? 23.792 -7.905 -17.368 1.00 90.19 285 VAL A O 1
ATOM 2235 N N . LEU A 1 286 ? 21.875 -6.793 -17.761 1.00 92.50 286 LEU A N 1
ATOM 2236 C CA . LEU A 1 286 ? 21.770 -7.168 -19.171 1.00 92.50 286 LEU A CA 1
ATOM 2237 C C . LEU A 1 286 ? 22.972 -6.676 -19.979 1.00 92.50 286 LEU A C 1
ATOM 2239 O O . LEU A 1 286 ? 23.560 -7.448 -20.734 1.00 92.50 286 LEU A O 1
ATOM 2243 N N . PHE A 1 287 ? 23.395 -5.426 -19.777 1.00 91.56 287 PHE A N 1
ATOM 2244 C CA . PHE A 1 287 ? 24.582 -4.891 -20.439 1.00 91.56 287 PHE A CA 1
ATOM 2245 C C . PHE A 1 287 ? 25.849 -5.674 -20.073 1.00 91.56 287 PHE A C 1
ATOM 2247 O O . PHE A 1 287 ? 26.651 -6.003 -20.943 1.00 91.56 287 PHE A O 1
ATOM 2254 N N . THR A 1 288 ? 26.008 -6.050 -18.802 1.00 88.62 288 THR A N 1
ATOM 2255 C CA . THR A 1 288 ? 27.142 -6.875 -18.355 1.00 88.62 288 THR A CA 1
ATOM 2256 C C . THR A 1 288 ? 27.132 -8.251 -19.021 1.00 88.62 288 THR A C 1
ATOM 2258 O O . THR A 1 288 ? 28.181 -8.720 -19.456 1.00 88.62 288 THR A O 1
ATOM 2261 N N . LEU A 1 289 ? 25.962 -8.883 -19.164 1.00 90.75 289 LEU A N 1
ATOM 2262 C CA . LEU A 1 289 ? 25.829 -10.158 -19.877 1.00 90.75 289 LEU A CA 1
ATOM 2263 C C . LEU A 1 289 ? 26.222 -10.041 -21.357 1.00 90.75 289 LEU A C 1
ATOM 2265 O O . LEU A 1 289 ? 26.895 -10.933 -21.872 1.00 90.75 289 LEU A O 1
ATOM 2269 N N . LEU A 1 290 ? 25.857 -8.941 -22.028 1.00 89.69 290 LEU A N 1
ATOM 2270 C CA . LEU A 1 290 ? 26.294 -8.669 -23.404 1.00 89.69 290 LEU A CA 1
ATOM 2271 C C . LEU A 1 290 ? 27.817 -8.563 -23.499 1.00 89.69 290 LEU A C 1
ATOM 2273 O O . LEU A 1 290 ? 28.424 -9.209 -24.350 1.00 89.69 290 LEU A O 1
ATOM 2277 N N . LEU A 1 291 ? 28.436 -7.803 -22.593 1.00 87.00 291 LEU A N 1
ATOM 2278 C CA . LEU A 1 291 ? 29.891 -7.644 -22.558 1.00 87.00 291 LEU A CA 1
ATOM 2279 C C . LEU A 1 291 ? 30.612 -8.965 -22.269 1.00 87.00 291 LEU A C 1
ATOM 2281 O O . LEU A 1 291 ? 31.668 -9.220 -22.841 1.00 87.00 291 LEU A O 1
ATOM 2285 N N . LEU A 1 292 ? 30.073 -9.813 -21.389 1.00 87.56 292 LEU A N 1
ATOM 2286 C CA . LEU A 1 292 ? 30.655 -11.130 -21.113 1.00 87.56 292 LEU A CA 1
ATOM 2287 C C . LEU A 1 292 ? 30.597 -12.037 -22.340 1.00 87.56 292 LEU A C 1
ATOM 2289 O O . LEU A 1 292 ? 31.600 -12.665 -22.661 1.00 87.56 292 LEU A O 1
ATOM 2293 N N . ARG A 1 293 ? 29.464 -12.053 -23.050 1.00 83.62 293 ARG A N 1
ATOM 2294 C CA . ARG A 1 293 ? 29.292 -12.840 -24.276 1.00 83.62 293 ARG A CA 1
ATOM 2295 C C . ARG A 1 293 ? 30.292 -12.468 -25.372 1.00 83.62 293 ARG A C 1
ATOM 2297 O O . ARG A 1 293 ? 30.711 -13.334 -26.125 1.00 83.62 293 ARG A O 1
ATOM 2304 N N . GLU A 1 294 ? 30.650 -11.194 -25.502 1.00 75.44 294 GLU A N 1
ATOM 2305 C CA . GLU A 1 294 ? 31.634 -10.757 -26.504 1.00 75.44 294 GLU A CA 1
ATOM 2306 C C . GLU A 1 294 ? 33.069 -11.199 -26.169 1.00 75.44 294 GLU A C 1
ATOM 2308 O O . GLU A 1 294 ? 33.918 -11.255 -27.056 1.00 75.44 294 GLU A O 1
ATOM 2313 N N . ASN A 1 295 ? 33.347 -11.494 -24.895 1.00 69.38 295 ASN A N 1
ATOM 2314 C CA . ASN A 1 295 ? 34.671 -11.886 -24.406 1.00 69.38 295 ASN A CA 1
ATOM 2315 C C . ASN A 1 295 ? 34.800 -13.398 -24.127 1.00 69.38 295 ASN A C 1
ATOM 2317 O O . ASN A 1 295 ? 35.838 -13.824 -23.617 1.00 69.38 295 ASN A O 1
ATOM 2321 N N . SER A 1 296 ? 33.764 -14.188 -24.431 1.00 56.19 296 SER A N 1
ATOM 2322 C CA . SER A 1 296 ? 33.719 -15.656 -24.326 1.00 56.19 296 SER A CA 1
ATOM 2323 C C . SER A 1 296 ? 33.775 -16.308 -25.698 1.00 56.19 296 SE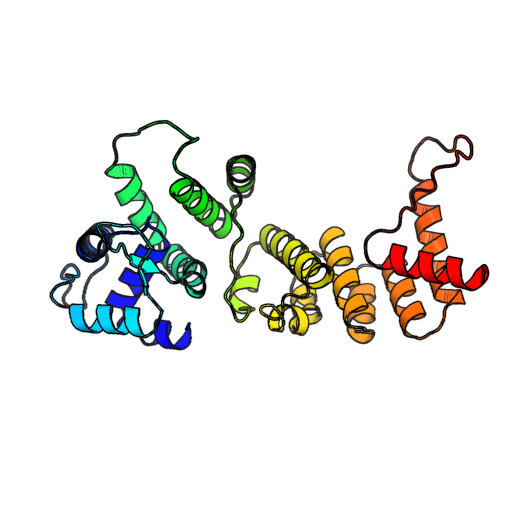R A C 1
ATOM 2325 O O . SER A 1 296 ? 34.550 -17.274 -25.855 1.00 56.19 296 SER A O 1
#

Sequence (296 aa):
MIGLYEKLDPTLREVVQVAAVSDPLSRRDLFKLAGEAGVSQEDGLKPQYKNDRDAVDAAIESGILEFVAKPNASPLQAAVLLQDFAFRQAFASGLAERVREQIDGGRQRRRGYALDEDKAVRDMRFAFYADNWDEWQELGLYHSFRPYLLDPFCKRTFAALSPKFQSDFFIRTALGLVHFGDSRRCEFAASVGELVGGMENLPDDVILAATDLLTAQGNIAGLVELAARAESHPEIEGCVAFLRGDFETARKQFEAVDQQRKGTGKRAGKRTANRTTNLRGFPIVLFTLLLLRENS

pLDDT: mean 83.47, std 14.72, range [36.81, 97.44]